Protein AF-A0A1V6S8B0-F1 (afdb_monomer_lite)

Sequence (266 aa):
MIEKPSSMVVDAALGNRYSGYEILQMLENYFGQFDLCEANVTTAAESGSQSILTLVLDRCSITEATPSVLLAAAAKGSLDVMKHLLKLKNAVVTEEILIAASGNLGCSIDMLKLLWNFAPHIKVCPGIFLNAADPVLWRSAHVEYLFSRVKDSKTCQDLLEAVMTAKDSQSDWISGIVLECILESEFDIEVTDELVIDVLKAGRGRLLKIFFDHGIDIELSQDMVSIAVQIEDYWALLVLVEHGNSDVLNLQEARVIIDNIRLKEE

Structure (mmCIF, N/CA/C/O backbone):
data_AF-A0A1V6S8B0-F1
#
_entry.id   AF-A0A1V6S8B0-F1
#
loop_
_atom_site.group_PDB
_atom_site.id
_atom_site.type_symbol
_atom_site.label_atom_id
_atom_site.label_alt_id
_atom_site.label_comp_id
_atom_site.label_asym_id
_atom_site.label_entity_id
_atom_site.label_seq_id
_atom_site.pdbx_PDB_ins_code
_atom_site.Cartn_x
_atom_site.Cartn_y
_atom_site.Cartn_z
_atom_site.occupancy
_atom_site.B_iso_or_equiv
_atom_site.auth_seq_id
_atom_site.auth_comp_id
_atom_site.auth_asym_id
_atom_site.auth_atom_id
_atom_site.pdbx_PDB_model_num
ATOM 1 N N . MET A 1 1 ? 1.254 5.613 50.031 1.00 68.69 1 MET A N 1
ATOM 2 C CA . MET A 1 1 ? 0.063 5.780 49.177 1.00 68.69 1 MET A CA 1
ATOM 3 C C . MET A 1 1 ? 0.539 5.524 47.761 1.00 68.69 1 MET A C 1
ATOM 5 O O . MET A 1 1 ? 1.507 6.162 47.372 1.00 68.69 1 MET A O 1
ATOM 9 N N . ILE A 1 2 ? 0.005 4.512 47.078 1.00 79.25 2 ILE A N 1
ATOM 10 C CA . ILE A 1 2 ? 0.427 4.205 45.704 1.00 79.25 2 ILE A CA 1
ATOM 11 C C . ILE A 1 2 ? -0.269 5.215 44.789 1.00 79.25 2 ILE A C 1
ATOM 13 O O . ILE A 1 2 ? -1.468 5.446 44.940 1.00 79.25 2 ILE A O 1
ATOM 17 N N . GLU A 1 3 ? 0.493 5.862 43.914 1.00 88.75 3 GLU A N 1
ATOM 18 C CA . GLU A 1 3 ? -0.018 6.859 42.973 1.00 88.75 3 GLU A CA 1
ATOM 19 C C . GLU A 1 3 ? -0.892 6.194 41.898 1.00 88.75 3 GLU A C 1
ATOM 21 O O . GLU A 1 3 ? -0.593 5.082 41.456 1.00 88.75 3 GLU A O 1
ATOM 26 N N . LYS A 1 4 ? -1.984 6.860 41.493 1.00 92.81 4 LYS A N 1
ATOM 27 C CA . LYS A 1 4 ? -2.848 6.376 40.407 1.00 92.81 4 LYS A CA 1
ATOM 28 C C . LYS A 1 4 ? -2.039 6.346 39.097 1.00 92.81 4 LYS A C 1
ATOM 30 O O . LYS A 1 4 ? -1.288 7.288 38.850 1.00 92.81 4 LYS A O 1
ATOM 35 N N . PRO A 1 5 ? -2.196 5.316 38.244 1.00 93.44 5 PRO A N 1
ATOM 36 C CA . PRO A 1 5 ? -1.527 5.264 36.951 1.00 93.44 5 PRO A CA 1
ATOM 37 C C . PRO A 1 5 ? -1.797 6.514 36.111 1.00 93.44 5 PRO A C 1
ATOM 39 O O . PRO A 1 5 ? -2.918 7.028 36.092 1.00 93.44 5 PRO A O 1
ATOM 42 N N . SER A 1 6 ? -0.770 6.982 35.401 1.00 94.00 6 SER A N 1
ATOM 43 C CA . SER A 1 6 ? -0.907 8.078 34.443 1.00 94.00 6 SER A CA 1
ATOM 44 C C . SER A 1 6 ? -1.713 7.641 33.215 1.00 94.00 6 SER A C 1
ATOM 46 O O . SER A 1 6 ? -1.853 6.445 32.943 1.00 94.00 6 SER A O 1
ATOM 48 N N . SER A 1 7 ? -2.190 8.608 32.424 1.00 92.19 7 SER A N 1
ATOM 49 C CA . SER A 1 7 ? -2.855 8.325 31.144 1.00 92.19 7 SER A CA 1
ATOM 50 C C . SER A 1 7 ? -1.981 7.479 30.216 1.00 92.19 7 SER A C 1
ATOM 52 O O . SER A 1 7 ? -2.484 6.552 29.601 1.00 92.19 7 SER A O 1
ATOM 54 N N . MET A 1 8 ? -0.662 7.700 30.212 1.00 94.00 8 MET A N 1
ATOM 55 C CA . MET A 1 8 ? 0.281 6.903 29.419 1.00 94.00 8 MET A CA 1
ATOM 56 C C . MET A 1 8 ? 0.270 5.416 29.792 1.00 94.00 8 MET A C 1
ATOM 58 O O . MET A 1 8 ? 0.422 4.567 28.919 1.00 94.00 8 MET A O 1
ATOM 62 N N . VAL A 1 9 ? 0.103 5.082 31.076 1.00 94.94 9 VAL A N 1
ATOM 63 C CA . VAL A 1 9 ? 0.019 3.681 31.519 1.00 94.94 9 VAL A CA 1
ATOM 64 C C . VAL A 1 9 ? -1.305 3.061 31.078 1.00 94.94 9 VAL A C 1
ATOM 66 O O . VAL A 1 9 ? -1.323 1.912 30.640 1.00 94.94 9 VAL A O 1
ATOM 69 N N . VAL A 1 10 ? -2.400 3.824 31.154 1.00 96.12 10 VAL A N 1
ATOM 70 C CA . VAL A 1 10 ? -3.714 3.387 30.662 1.00 96.12 10 VAL A CA 1
ATOM 71 C C . VAL A 1 10 ? -3.666 3.167 29.148 1.00 96.12 10 VAL A C 1
ATOM 73 O O . VAL A 1 10 ? -4.058 2.102 28.684 1.00 96.12 10 VAL A O 1
ATOM 76 N N . ASP A 1 11 ? -3.100 4.101 28.385 1.00 96.19 11 ASP A N 1
ATOM 77 C CA . ASP A 1 11 ? -2.941 3.981 26.933 1.00 96.19 11 ASP A CA 1
ATOM 78 C C . ASP A 1 11 ? -2.046 2.798 26.550 1.00 96.19 11 ASP A C 1
ATOM 80 O O . ASP A 1 11 ? -2.366 2.059 25.622 1.00 96.19 11 ASP A O 1
ATOM 84 N N . ALA A 1 12 ? -0.966 2.551 27.295 1.00 96.19 12 ALA A N 1
ATOM 85 C CA . ALA A 1 12 ? -0.116 1.382 27.078 1.00 96.19 12 ALA A CA 1
ATOM 86 C C . ALA A 1 12 ? -0.863 0.062 27.332 1.00 96.19 12 ALA A C 1
ATOM 88 O O . ALA A 1 12 ? -0.653 -0.909 26.604 1.00 96.19 12 ALA A O 1
ATOM 89 N N . ALA A 1 13 ? -1.745 0.017 28.337 1.00 96.81 13 ALA A N 1
ATOM 90 C CA . ALA A 1 13 ? -2.605 -1.138 28.570 1.00 96.81 13 ALA A CA 1
ATOM 91 C C . ALA A 1 13 ? -3.605 -1.313 27.419 1.00 96.81 13 ALA A C 1
ATOM 93 O O . ALA A 1 13 ? -3.708 -2.401 26.861 1.00 96.81 13 ALA A O 1
ATOM 94 N N . LEU A 1 14 ? -4.283 -0.243 27.000 1.00 97.25 14 LEU A N 1
ATOM 95 C CA . LEU A 1 14 ? -5.236 -0.283 25.888 1.00 97.25 14 LEU A CA 1
ATOM 96 C C . LEU A 1 14 ? -4.580 -0.672 24.556 1.00 97.25 14 LEU A C 1
ATOM 98 O O . LEU A 1 14 ? -5.173 -1.398 23.768 1.00 97.25 14 LEU A O 1
ATOM 102 N N . GLY A 1 15 ? -3.347 -0.232 24.314 1.00 95.56 15 GLY A N 1
ATOM 103 C CA . GLY A 1 15 ? -2.581 -0.560 23.112 1.00 95.56 15 GLY A CA 1
ATOM 104 C C . GLY A 1 15 ? -2.003 -1.979 23.109 1.00 95.56 15 GLY A C 1
ATOM 105 O O . GLY A 1 15 ? -1.439 -2.412 22.105 1.00 95.56 15 GLY A O 1
ATOM 106 N N . ASN A 1 16 ? -2.117 -2.728 24.210 1.00 94.62 16 ASN A N 1
ATOM 107 C CA . ASN A 1 16 ? -1.526 -4.055 24.320 1.00 94.62 16 ASN A CA 1
ATOM 108 C C . ASN A 1 16 ? -2.466 -5.146 23.780 1.00 94.62 16 ASN A C 1
ATOM 110 O O . ASN A 1 16 ? -3.469 -5.502 24.401 1.00 94.62 16 ASN A O 1
ATOM 114 N N . ARG A 1 17 ? -2.074 -5.744 22.649 1.00 91.75 17 ARG A N 1
ATOM 115 C CA . ARG A 1 17 ? -2.828 -6.803 21.961 1.00 91.75 17 ARG A CA 1
ATOM 116 C C . ARG A 1 17 ? -3.134 -8.033 22.818 1.00 91.75 17 ARG A C 1
ATOM 118 O O . ARG A 1 17 ? -4.192 -8.633 22.654 1.00 91.75 17 ARG A O 1
ATOM 125 N N . TYR A 1 18 ? -2.188 -8.453 23.656 1.00 92.00 18 TYR A N 1
ATOM 126 C CA . TYR A 1 18 ? -2.181 -9.797 24.247 1.00 92.00 18 TYR A CA 1
ATOM 127 C C . TYR A 1 18 ? -2.645 -9.833 25.698 1.00 92.00 18 TYR A C 1
ATOM 129 O O . TYR A 1 18 ? -3.168 -10.849 26.140 1.00 92.00 18 TYR A O 1
ATOM 137 N N . SER A 1 19 ? -2.403 -8.762 26.448 1.00 95.06 19 SER A N 1
ATOM 138 C CA . SER A 1 19 ? -2.672 -8.708 27.888 1.00 95.06 19 SER A CA 1
ATOM 139 C C . SER A 1 19 ? -3.251 -7.368 28.328 1.00 95.06 19 SER A C 1
ATOM 141 O O . SER A 1 19 ? -3.346 -7.094 29.521 1.00 95.06 19 SER A O 1
ATOM 143 N N . GLY A 1 20 ? -3.617 -6.500 27.381 1.00 95.38 20 GLY A N 1
ATOM 144 C CA . GLY A 1 20 ? -4.145 -5.175 27.684 1.00 95.38 20 GLY A CA 1
ATOM 145 C C . GLY A 1 20 ? -5.401 -5.207 28.540 1.00 95.38 20 GLY A C 1
ATOM 146 O O . GLY A 1 20 ? -5.543 -4.404 29.461 1.00 95.38 20 GLY A O 1
ATOM 147 N N . TYR A 1 21 ? -6.288 -6.165 28.272 1.00 95.38 21 TYR A N 1
ATOM 148 C CA . TYR A 1 21 ? -7.550 -6.306 28.991 1.00 95.38 21 TYR A CA 1
ATOM 149 C C . TYR A 1 21 ? -7.317 -6.699 30.452 1.00 95.38 21 TYR A C 1
ATOM 151 O O . TYR A 1 21 ? -7.832 -6.050 31.360 1.00 95.38 21 TYR A O 1
ATOM 159 N N . GLU A 1 22 ? -6.474 -7.700 30.686 1.00 96.50 22 GLU A N 1
ATOM 160 C CA . GLU A 1 22 ? -6.108 -8.189 32.012 1.00 96.50 22 GLU A CA 1
ATOM 161 C C . GLU A 1 22 ? -5.329 -7.132 32.800 1.00 96.50 22 GLU A C 1
ATOM 163 O O . GLU A 1 22 ? -5.582 -6.935 33.990 1.00 96.50 22 GLU A O 1
ATOM 168 N N . IL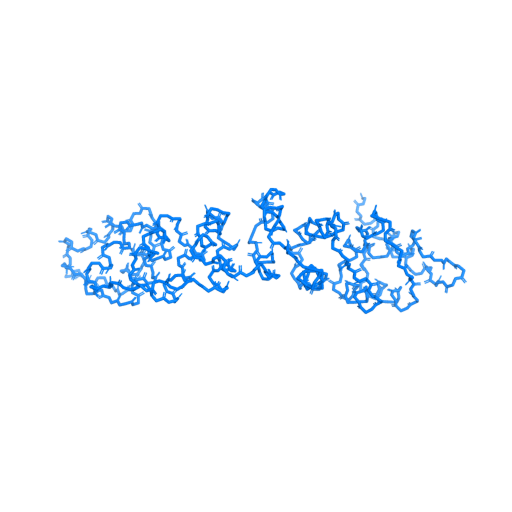E A 1 23 ? -4.414 -6.411 32.139 1.00 96.94 23 ILE A N 1
ATOM 169 C CA . ILE A 1 23 ? -3.679 -5.297 32.747 1.00 96.94 23 ILE A CA 1
ATOM 170 C C . ILE A 1 23 ? -4.657 -4.199 33.168 1.00 96.94 23 ILE A C 1
ATOM 172 O O . ILE A 1 23 ? -4.594 -3.751 34.311 1.00 96.94 23 ILE A O 1
ATOM 176 N N . LEU A 1 24 ? -5.584 -3.789 32.295 1.00 96.94 24 LEU A N 1
ATOM 177 C CA . LEU A 1 24 ? -6.565 -2.755 32.622 1.00 96.94 24 LEU A CA 1
ATOM 178 C C . LEU A 1 24 ? -7.448 -3.183 33.801 1.00 96.94 24 LEU A C 1
ATOM 180 O O . LEU A 1 24 ? -7.581 -2.426 34.758 1.00 96.94 24 LEU A O 1
ATOM 184 N N . GLN A 1 25 ? -7.974 -4.412 33.789 1.00 96.25 25 GLN A N 1
ATOM 185 C CA . GLN A 1 25 ? -8.766 -4.948 34.901 1.00 96.25 25 GLN A CA 1
ATOM 186 C C . GLN A 1 25 ? -7.984 -4.972 36.216 1.00 96.25 25 GLN A C 1
ATOM 188 O O . GLN A 1 25 ? -8.511 -4.595 37.262 1.00 96.25 25 GLN A O 1
ATOM 193 N N . MET A 1 26 ? -6.719 -5.396 36.176 1.00 96.31 26 MET A N 1
ATOM 194 C CA . MET A 1 26 ? -5.856 -5.386 37.351 1.00 96.31 26 MET A CA 1
ATOM 195 C C . MET A 1 26 ? -5.692 -3.962 37.888 1.00 96.31 26 MET A C 1
ATOM 197 O O . MET A 1 26 ? -5.893 -3.744 39.079 1.00 96.31 26 MET A O 1
ATOM 201 N N . LEU A 1 27 ? -5.376 -2.987 37.032 1.00 95.88 27 LEU A N 1
ATOM 202 C CA . LEU A 1 27 ? -5.233 -1.591 37.447 1.00 95.88 27 LEU A CA 1
ATOM 203 C C . LEU A 1 27 ? -6.539 -1.048 38.052 1.00 95.88 27 LEU A C 1
ATOM 205 O O . LEU A 1 27 ? -6.507 -0.401 39.096 1.00 95.88 27 LEU A O 1
ATOM 209 N N . GLU A 1 28 ? -7.691 -1.360 37.463 1.00 96.44 28 GLU A N 1
ATOM 210 C CA . GLU A 1 28 ? -8.990 -0.894 37.962 1.00 96.44 28 GLU A CA 1
ATOM 211 C C . GLU A 1 28 ? -9.396 -1.524 39.295 1.00 96.44 28 GLU A C 1
ATOM 213 O O . GLU A 1 28 ? -9.996 -0.851 40.132 1.00 96.44 28 GLU A O 1
ATOM 218 N N . ASN A 1 29 ? -9.004 -2.775 39.548 1.00 96.50 29 ASN A N 1
ATOM 219 C CA . ASN A 1 29 ? -9.218 -3.418 40.845 1.00 96.50 29 ASN A CA 1
ATOM 220 C C . ASN A 1 29 ? -8.463 -2.712 41.985 1.00 96.50 29 ASN A C 1
ATOM 222 O O . ASN A 1 29 ? -8.924 -2.737 43.126 1.00 96.50 29 ASN A O 1
ATOM 226 N N . TYR A 1 30 ? -7.320 -2.080 41.695 1.00 95.44 30 TYR A N 1
ATOM 227 C CA . TYR A 1 30 ? -6.520 -1.361 42.693 1.00 95.44 30 TYR A CA 1
ATOM 228 C C . TYR A 1 30 ? -6.841 0.136 42.781 1.00 95.44 30 TYR A C 1
ATOM 230 O O . TYR A 1 30 ? -6.806 0.698 43.875 1.00 95.44 30 TYR A O 1
ATOM 238 N N . PHE A 1 31 ? -7.132 0.790 41.655 1.00 96.00 31 PHE A N 1
ATOM 239 C CA . PHE A 1 31 ? -7.247 2.252 41.569 1.00 96.00 31 PHE A CA 1
ATOM 240 C C . PHE A 1 31 ? -8.662 2.759 41.260 1.00 96.00 31 PHE A C 1
ATOM 242 O O . PHE A 1 31 ? -8.874 3.974 41.195 1.00 96.00 31 PHE A O 1
ATOM 249 N N . GLY A 1 32 ? -9.623 1.850 41.088 1.00 94.56 32 GLY A N 1
ATOM 250 C CA . GLY A 1 32 ? -10.953 2.156 40.576 1.00 94.56 32 GLY A CA 1
ATOM 251 C C . GLY A 1 32 ? -10.975 2.301 39.054 1.00 94.56 32 GLY A C 1
ATOM 252 O O . GLY A 1 32 ? -9.936 2.345 38.396 1.00 94.56 32 GLY A O 1
ATOM 253 N N . GLN A 1 33 ? -12.184 2.377 38.499 1.00 94.25 33 GLN A N 1
ATOM 254 C CA . GLN A 1 33 ? -12.408 2.483 37.058 1.00 94.25 33 GLN A CA 1
ATOM 255 C C . GLN A 1 33 ? -11.751 3.746 36.473 1.00 94.25 33 GLN A C 1
ATOM 257 O O . GLN A 1 33 ? -11.760 4.812 37.100 1.00 94.25 33 GLN A O 1
ATOM 262 N N . PHE A 1 34 ? -11.168 3.629 35.279 1.00 93.94 34 PHE A N 1
ATOM 263 C CA . PHE A 1 34 ? -10.621 4.778 34.556 1.00 93.94 34 PHE A CA 1
ATOM 264 C C . PHE A 1 34 ? -11.681 5.437 33.675 1.00 93.94 34 PHE A C 1
ATOM 266 O O . PHE A 1 34 ? -12.469 4.755 33.016 1.00 93.94 34 PHE A O 1
ATOM 273 N N . ASP A 1 35 ? -11.655 6.769 33.640 1.00 92.44 35 ASP A N 1
ATOM 274 C CA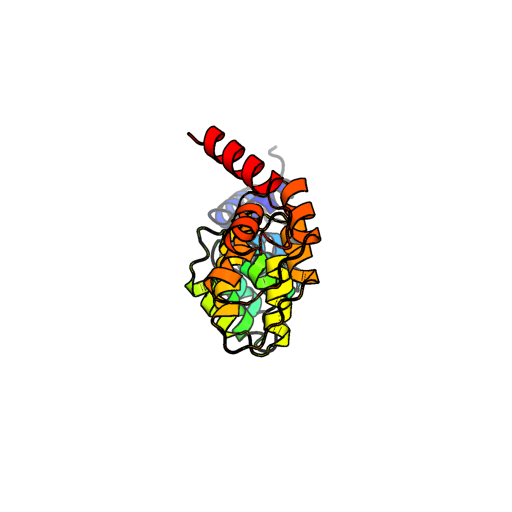 . ASP A 1 35 ? -12.459 7.561 32.716 1.00 92.44 35 ASP A CA 1
ATOM 275 C C . ASP A 1 35 ? -11.837 7.461 31.323 1.00 92.44 35 ASP A C 1
ATOM 277 O O . ASP A 1 35 ? -10.737 7.963 31.082 1.00 92.44 35 ASP A O 1
ATOM 281 N N . LEU A 1 36 ? -12.531 6.768 30.424 1.00 94.94 36 LEU A N 1
ATOM 282 C CA . LEU A 1 36 ? -12.108 6.598 29.040 1.00 94.94 36 LEU A CA 1
ATOM 283 C C . LEU A 1 36 ? -12.801 7.628 28.150 1.00 94.94 36 LEU A C 1
ATOM 285 O O . LEU A 1 36 ? -13.948 8.011 28.389 1.00 94.94 36 LEU A O 1
ATOM 289 N N . CYS A 1 37 ? -12.116 8.051 27.097 1.00 91.50 37 CYS A N 1
ATOM 290 C CA . CYS A 1 37 ? -12.611 9.015 26.126 1.00 91.50 37 CYS A CA 1
ATOM 291 C C . CYS A 1 37 ? -12.447 8.509 24.689 1.00 91.50 37 CYS A C 1
ATOM 293 O O . CYS A 1 37 ? -11.879 7.450 24.430 1.00 91.50 37 CYS A O 1
ATOM 295 N N . GLU A 1 38 ? -12.923 9.298 23.729 1.00 87.44 38 GLU A N 1
ATOM 296 C CA . GLU A 1 38 ? -12.856 8.964 22.304 1.00 87.44 38 GLU A CA 1
ATOM 297 C C . GLU A 1 38 ? -11.422 8.695 21.813 1.00 87.44 38 GLU A C 1
ATOM 299 O O . GLU A 1 38 ? -11.205 7.789 21.014 1.00 87.44 38 GLU A O 1
ATOM 304 N N . ALA A 1 39 ? -10.414 9.393 22.353 1.00 90.31 39 ALA A N 1
ATOM 305 C CA . ALA A 1 39 ? -9.014 9.151 21.995 1.00 90.31 39 ALA A CA 1
ATOM 306 C C . ALA A 1 39 ? -8.552 7.722 22.342 1.00 90.31 39 ALA A C 1
ATOM 308 O O . ALA A 1 39 ? -7.742 7.139 21.621 1.00 90.31 39 ALA A O 1
ATOM 309 N N . ASN A 1 40 ? -9.112 7.122 23.398 1.00 95.81 40 ASN A N 1
ATOM 310 C CA . ASN A 1 40 ? -8.810 5.746 23.781 1.00 95.81 40 ASN A CA 1
ATOM 311 C C . ASN A 1 40 ? -9.374 4.722 22.781 1.00 95.81 40 ASN A C 1
ATOM 313 O O . ASN A 1 40 ? -8.847 3.612 22.698 1.00 95.81 40 ASN A O 1
ATOM 317 N N . VAL A 1 41 ? -10.409 5.075 22.004 1.00 96.38 41 VAL A N 1
ATOM 318 C CA . VAL A 1 41 ? -10.991 4.202 20.966 1.00 96.38 41 VAL A CA 1
ATOM 319 C C . VAL A 1 41 ? -9.974 3.951 19.859 1.00 96.38 41 VAL A C 1
ATOM 321 O O . VAL A 1 41 ? -9.821 2.815 19.416 1.00 96.38 41 VAL A O 1
ATOM 324 N N . THR A 1 42 ? -9.234 4.985 19.451 1.00 96.62 42 THR A N 1
ATOM 325 C CA . THR A 1 42 ? -8.162 4.861 18.457 1.00 96.62 42 THR A CA 1
ATOM 326 C C . THR A 1 42 ? -7.070 3.918 18.957 1.00 96.62 42 THR A C 1
ATOM 328 O O . THR A 1 42 ? -6.743 2.953 18.273 1.00 96.62 42 THR A O 1
ATOM 331 N N . THR A 1 43 ? -6.574 4.113 20.183 1.00 96.88 43 THR A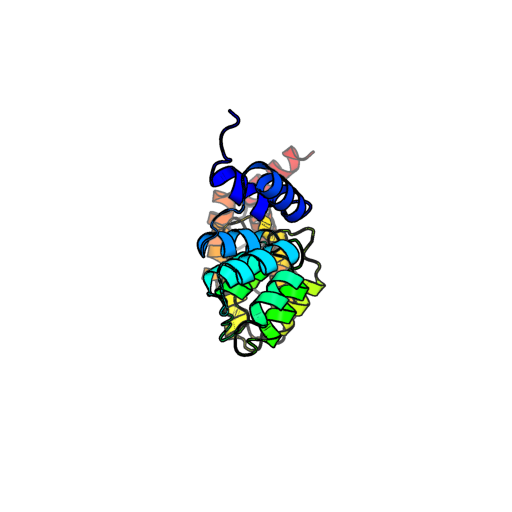 N 1
ATOM 332 C CA . THR A 1 43 ? -5.569 3.224 20.798 1.00 96.88 43 THR A CA 1
ATOM 333 C C . THR A 1 43 ? -6.055 1.773 20.867 1.00 96.88 43 THR A C 1
ATOM 335 O O . THR A 1 43 ? -5.325 0.838 20.534 1.00 96.88 43 THR A O 1
ATOM 338 N N . ALA A 1 44 ? -7.317 1.574 21.247 1.00 97.19 44 ALA A N 1
ATOM 339 C CA . ALA A 1 44 ? -7.941 0.260 21.300 1.00 97.19 44 ALA A CA 1
ATOM 340 C C . ALA A 1 44 ? -8.073 -0.391 19.915 1.00 97.19 44 ALA A C 1
ATOM 342 O O . ALA A 1 44 ? -7.831 -1.592 19.775 1.00 97.19 44 ALA A O 1
ATOM 343 N N . ALA A 1 45 ? -8.412 0.389 18.890 1.00 97.50 45 ALA A N 1
ATOM 344 C CA . ALA A 1 45 ? -8.478 -0.063 17.507 1.00 97.50 45 ALA A CA 1
ATOM 345 C C . ALA A 1 45 ? -7.094 -0.476 16.970 1.00 97.50 45 ALA A C 1
ATOM 347 O O . ALA A 1 45 ? -6.970 -1.524 16.336 1.00 97.50 45 ALA A O 1
ATOM 348 N N . GLU A 1 46 ? -6.038 0.279 17.287 1.00 96.06 46 GLU A N 1
ATOM 349 C CA . GLU A 1 46 ? -4.660 -0.076 16.912 1.00 96.06 46 GLU A CA 1
ATOM 350 C C . GLU A 1 46 ? -4.163 -1.349 17.601 1.00 96.06 46 GLU A C 1
ATOM 352 O O . GLU A 1 46 ? -3.372 -2.088 17.020 1.00 96.06 46 GLU A O 1
ATOM 357 N N . SER A 1 47 ? -4.631 -1.634 18.821 1.00 95.06 47 SER A N 1
ATOM 358 C CA . SER A 1 47 ? -4.158 -2.781 19.611 1.00 95.06 47 SER A CA 1
ATOM 359 C C . SER A 1 47 ? -4.401 -4.134 18.935 1.00 95.06 47 SER A C 1
ATOM 361 O O . SER A 1 47 ? -3.741 -5.125 19.247 1.00 95.06 47 SER A O 1
ATOM 363 N N . GLY A 1 48 ? -5.402 -4.219 18.054 1.00 93.06 48 GLY A N 1
ATOM 364 C CA . GLY A 1 48 ? -5.871 -5.480 17.487 1.00 93.06 48 GLY A CA 1
ATOM 365 C C . GLY A 1 48 ? -6.605 -6.397 18.477 1.00 93.06 48 GLY A C 1
ATOM 366 O O . GLY A 1 48 ? -6.976 -7.509 18.092 1.00 93.06 48 GLY A O 1
ATOM 367 N N . SER A 1 49 ? -6.850 -5.957 19.717 1.00 96.12 49 SER A N 1
ATOM 368 C CA . SER A 1 49 ? -7.624 -6.689 20.723 1.00 96.12 49 SER A CA 1
ATOM 369 C C . SER A 1 49 ? -9.106 -6.321 20.657 1.00 96.12 49 SER A C 1
ATOM 371 O O . SER A 1 49 ? -9.520 -5.224 21.037 1.00 96.12 49 SER A O 1
ATOM 373 N N . GLN A 1 50 ? -9.938 -7.268 20.215 1.00 95.44 50 GLN A N 1
ATOM 374 C CA . GLN A 1 50 ? -11.391 -7.079 20.162 1.00 95.44 50 GLN A CA 1
ATOM 375 C C . GLN A 1 50 ? -11.994 -6.837 21.557 1.00 95.44 50 GLN A C 1
ATOM 377 O O . GLN A 1 50 ? -12.939 -6.057 21.684 1.00 95.44 50 GLN A O 1
ATOM 382 N N . SER A 1 51 ? -11.454 -7.476 22.601 1.00 95.94 51 SER A N 1
ATOM 383 C CA . SER A 1 51 ? -11.933 -7.325 23.982 1.0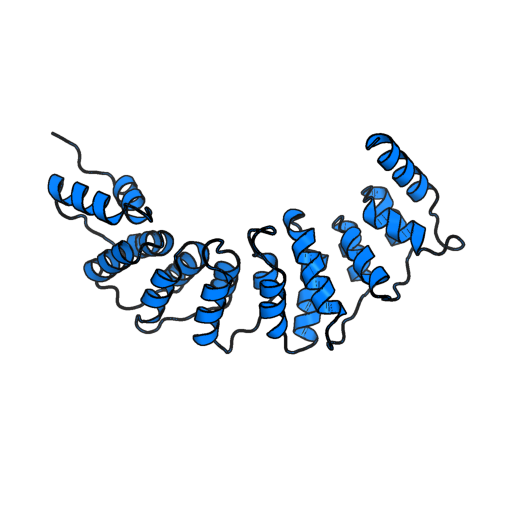0 95.94 51 SER A CA 1
ATOM 384 C C . SER A 1 51 ? -11.701 -5.913 24.513 1.00 95.94 51 SER A C 1
ATOM 386 O O . SER A 1 51 ? -12.602 -5.330 25.114 1.00 95.94 51 SER A O 1
ATOM 388 N N . ILE A 1 52 ? -10.519 -5.344 24.247 1.00 97.06 52 ILE A N 1
ATOM 389 C CA . ILE A 1 52 ? -10.223 -3.952 24.592 1.00 97.06 52 ILE A CA 1
ATOM 390 C C . ILE A 1 52 ? -11.116 -3.004 23.798 1.00 97.06 52 ILE A C 1
ATOM 392 O O . ILE A 1 52 ? -11.761 -2.155 24.407 1.00 97.06 52 ILE A O 1
ATOM 396 N N . LEU A 1 53 ? -11.225 -3.179 22.476 1.00 97.81 53 LEU A N 1
ATOM 397 C CA . LEU A 1 53 ? -12.091 -2.326 21.662 1.00 97.81 53 LEU A CA 1
ATOM 398 C C . LEU A 1 53 ? -13.532 -2.320 22.184 1.00 97.81 53 LEU A C 1
ATOM 400 O O . LEU A 1 53 ? -14.099 -1.252 22.386 1.00 97.81 53 LEU A O 1
ATOM 404 N N . THR A 1 54 ? -14.103 -3.497 22.446 1.00 96.88 54 THR A N 1
ATOM 405 C CA . THR A 1 54 ? -15.489 -3.621 22.929 1.00 96.88 54 THR A CA 1
ATOM 406 C C . THR A 1 54 ? -15.676 -2.885 24.257 1.00 96.88 54 THR A C 1
ATOM 408 O O . THR A 1 54 ? -16.593 -2.081 24.390 1.00 96.88 54 THR A O 1
ATOM 411 N N . LEU A 1 55 ? -14.758 -3.081 25.211 1.00 96.38 55 LEU A N 1
ATOM 412 C CA . LEU A 1 55 ? -14.804 -2.404 26.508 1.00 96.38 55 LEU A CA 1
ATOM 413 C C . LEU A 1 55 ? -14.770 -0.877 26.367 1.00 96.38 55 LEU A C 1
ATOM 415 O O . LEU A 1 55 ? -15.505 -0.181 27.068 1.00 96.38 55 LEU A O 1
ATOM 419 N N . VAL A 1 56 ? -13.911 -0.353 25.490 1.00 97.12 56 VAL A N 1
ATOM 420 C CA . VAL A 1 56 ? -13.771 1.095 25.293 1.00 97.12 56 VAL A CA 1
ATOM 421 C C . VAL A 1 56 ? -15.006 1.670 24.599 1.00 97.12 56 VAL A C 1
ATOM 423 O O . VAL A 1 56 ? -15.529 2.685 25.054 1.00 97.12 56 VAL A O 1
ATOM 426 N N . LEU A 1 57 ? -15.520 1.007 23.557 1.00 97.12 57 LEU A N 1
ATOM 427 C CA . LEU A 1 57 ? -16.741 1.428 22.862 1.00 97.12 57 LEU A CA 1
ATOM 428 C C . LEU A 1 57 ? -17.937 1.503 23.819 1.00 97.12 57 LEU A C 1
ATOM 430 O O . LEU A 1 57 ? -18.628 2.523 23.847 1.00 97.12 57 LEU A O 1
ATOM 434 N N . ASP A 1 58 ? -18.135 0.470 24.645 1.00 95.88 58 ASP A N 1
ATOM 435 C CA . ASP A 1 58 ? -19.238 0.404 25.607 1.00 95.88 58 ASP A CA 1
ATOM 436 C C . ASP A 1 58 ? -19.149 1.529 26.647 1.00 95.88 58 ASP A C 1
ATOM 438 O O . ASP A 1 58 ? -20.130 2.224 26.919 1.00 95.88 58 ASP A O 1
ATOM 442 N N . ARG A 1 59 ? -17.957 1.756 27.211 1.00 95.38 59 ARG A N 1
ATOM 443 C CA . ARG A 1 59 ? -17.747 2.775 28.253 1.00 95.38 59 ARG A CA 1
ATOM 444 C C . ARG A 1 59 ? -17.845 4.199 27.726 1.00 95.38 59 ARG A C 1
ATOM 446 O O . ARG A 1 59 ? -18.336 5.071 28.435 1.00 95.38 59 ARG A O 1
ATOM 453 N N . CYS A 1 60 ? -17.413 4.429 26.492 1.00 95.19 60 CYS A N 1
ATOM 454 C CA . CYS A 1 60 ? -17.519 5.730 25.840 1.00 95.19 60 CYS A CA 1
ATOM 455 C C . CYS A 1 60 ? -18.864 5.924 25.118 1.00 95.19 60 CYS A C 1
ATOM 457 O O . CYS A 1 60 ? -19.090 6.986 24.543 1.00 95.19 60 CYS A O 1
ATOM 459 N N . SER A 1 61 ? -19.764 4.929 25.149 1.00 95.06 61 SER A N 1
ATOM 460 C CA . SER A 1 61 ? -21.056 4.949 24.443 1.00 95.06 61 SER A CA 1
ATOM 461 C C . SER A 1 61 ? -20.924 5.252 22.940 1.00 95.06 61 SER A C 1
ATOM 463 O O . SER A 1 61 ? -21.775 5.915 22.343 1.00 95.06 61 SER A O 1
ATOM 465 N N . ILE A 1 62 ? -19.844 4.771 22.318 1.00 95.12 62 ILE A N 1
ATOM 466 C CA . ILE A 1 62 ? -19.538 5.010 20.905 1.00 95.12 62 ILE A CA 1
ATOM 467 C C . ILE A 1 62 ? -20.317 4.012 20.055 1.00 95.12 62 ILE A C 1
ATOM 469 O O . ILE A 1 62 ? -20.173 2.801 20.196 1.00 95.12 62 ILE A O 1
ATOM 473 N N . THR A 1 63 ? -21.145 4.531 19.149 1.00 94.94 63 THR A N 1
ATOM 474 C CA . THR A 1 63 ? -21.994 3.708 18.267 1.00 94.94 63 THR A CA 1
ATOM 475 C C . THR A 1 63 ? -21.676 3.871 16.783 1.00 94.94 63 THR A C 1
ATOM 477 O O . THR A 1 63 ? -22.270 3.176 15.957 1.00 94.94 63 THR A O 1
ATOM 480 N N . GLU A 1 64 ? -20.728 4.750 16.454 1.00 95.75 64 GLU A N 1
ATOM 481 C CA . GLU A 1 64 ? -20.264 5.061 15.102 1.00 95.75 64 GLU A CA 1
ATOM 482 C C . GLU A 1 64 ? -18.737 5.014 15.078 1.00 95.75 64 GLU A C 1
ATOM 484 O O . GLU A 1 64 ? -18.082 5.530 15.984 1.00 95.75 64 GLU A O 1
ATOM 489 N N . ALA A 1 65 ? -18.166 4.382 14.053 1.00 94.25 65 ALA A N 1
ATOM 490 C CA . ALA A 1 65 ? -16.725 4.401 13.841 1.00 94.25 65 ALA A CA 1
ATOM 491 C C . ALA A 1 65 ? -16.358 5.643 13.025 1.00 94.25 65 ALA A C 1
ATOM 493 O O . ALA A 1 65 ? -16.799 5.789 11.884 1.00 94.25 65 ALA A O 1
ATOM 494 N N . THR A 1 66 ? -15.532 6.524 13.586 1.00 94.81 66 THR A N 1
ATOM 495 C CA . THR A 1 66 ? -14.995 7.659 12.830 1.00 94.81 66 THR A CA 1
ATOM 496 C C . THR A 1 66 ? -13.985 7.176 11.779 1.00 94.81 66 THR A C 1
ATOM 498 O O . THR A 1 66 ? -13.364 6.118 11.953 1.00 94.81 66 THR A O 1
ATOM 501 N N . PRO A 1 67 ? -13.750 7.951 10.703 1.00 94.75 67 PRO A N 1
ATOM 502 C CA . PRO A 1 67 ? -12.725 7.614 9.716 1.00 94.75 67 PRO A CA 1
ATOM 503 C C . PRO A 1 67 ? -11.333 7.410 10.329 1.00 94.75 67 PRO A C 1
ATOM 505 O O . PRO A 1 67 ? -10.604 6.524 9.896 1.00 94.75 67 PRO A O 1
ATOM 508 N N . SER A 1 68 ? -10.974 8.165 11.374 1.00 95.31 68 SER A N 1
ATOM 509 C CA . SER A 1 68 ? -9.685 8.017 12.063 1.00 95.31 68 SER A CA 1
ATOM 510 C C . SER A 1 68 ? -9.566 6.695 12.824 1.00 95.31 68 SER A C 1
ATOM 512 O O . SER A 1 68 ? -8.509 6.070 12.787 1.00 95.31 68 SER A O 1
ATOM 514 N N . VAL A 1 69 ? -10.643 6.227 13.461 1.00 96.88 69 VAL A N 1
ATOM 515 C CA . VAL A 1 69 ? -10.672 4.925 14.146 1.00 96.88 69 VAL A CA 1
ATOM 516 C C . VAL A 1 69 ? -10.573 3.775 13.140 1.00 96.88 69 VAL A C 1
ATOM 518 O O . VAL A 1 69 ? -9.820 2.827 13.364 1.00 96.88 69 VAL A O 1
ATOM 521 N N . LEU A 1 70 ? -11.282 3.864 12.009 1.00 97.94 70 LEU A N 1
ATOM 522 C CA . LEU A 1 70 ? -11.174 2.873 10.933 1.00 97.94 70 LEU A CA 1
ATOM 523 C C . LEU A 1 70 ? -9.776 2.867 10.304 1.00 97.94 70 LEU A C 1
ATOM 525 O O . LEU A 1 70 ? -9.221 1.795 10.080 1.00 97.94 70 LEU A O 1
ATOM 529 N N . LEU A 1 71 ? -9.180 4.039 10.072 1.00 97.81 71 LEU A N 1
ATOM 530 C CA . LEU A 1 71 ? -7.817 4.163 9.553 1.00 97.81 71 LEU A CA 1
ATOM 531 C C . LEU A 1 71 ? -6.793 3.520 10.499 1.00 97.81 71 LEU A C 1
ATOM 533 O O . LEU A 1 71 ? -5.940 2.750 10.060 1.00 97.81 71 LEU A O 1
ATOM 537 N N . ALA A 1 72 ? -6.913 3.775 11.802 1.00 96.69 72 ALA A N 1
ATOM 538 C CA . ALA A 1 72 ? -6.051 3.193 12.825 1.00 96.69 72 ALA A CA 1
ATOM 539 C C . ALA A 1 72 ? -6.179 1.657 12.892 1.00 96.69 72 ALA A C 1
ATOM 541 O O . ALA A 1 72 ? -5.176 0.935 12.905 1.00 96.69 72 ALA A O 1
ATOM 542 N N . ALA A 1 73 ? -7.415 1.145 12.846 1.00 97.38 73 ALA A N 1
ATOM 543 C CA . ALA A 1 73 ? -7.684 -0.289 12.765 1.00 97.38 73 ALA A CA 1
ATOM 544 C C . ALA A 1 73 ? -7.130 -0.920 11.481 1.00 97.38 73 ALA A C 1
ATOM 546 O O . ALA A 1 73 ? -6.582 -2.019 11.529 1.00 97.38 73 ALA A O 1
ATOM 547 N N . ALA A 1 74 ? -7.261 -0.241 10.340 1.00 96.88 74 ALA A N 1
ATOM 548 C CA . ALA A 1 74 ? -6.734 -0.716 9.069 1.00 96.88 74 ALA A CA 1
ATOM 549 C C . ALA A 1 74 ? -5.208 -0.811 9.106 1.00 96.88 74 ALA A C 1
ATOM 551 O O . ALA A 1 74 ? -4.671 -1.843 8.721 1.00 96.88 74 ALA A O 1
ATOM 552 N N . ALA A 1 75 ? -4.528 0.210 9.635 1.00 94.62 75 ALA A N 1
ATOM 553 C CA . ALA A 1 75 ? -3.070 0.280 9.667 1.00 94.62 75 ALA A CA 1
ATOM 554 C C . ALA A 1 75 ? -2.420 -0.751 10.607 1.00 94.62 75 ALA A C 1
ATOM 556 O O . ALA A 1 75 ? -1.402 -1.344 10.258 1.00 94.62 75 ALA A O 1
ATOM 557 N N . LYS A 1 76 ? -2.974 -0.948 11.812 1.00 94.31 76 LYS A N 1
ATOM 558 C CA . LYS A 1 76 ? -2.311 -1.732 12.879 1.00 94.31 76 LYS A CA 1
ATOM 559 C C . LYS A 1 76 ? -3.199 -2.756 13.575 1.00 94.31 76 LYS A C 1
ATOM 561 O O . LYS A 1 76 ? -2.694 -3.667 14.230 1.00 94.31 76 LYS A O 1
ATOM 566 N N . GLY A 1 77 ? -4.512 -2.598 13.453 1.00 95.56 77 GLY A N 1
ATOM 567 C CA . GLY A 1 77 ? -5.483 -3.459 14.106 1.00 95.56 77 GLY A CA 1
ATOM 568 C C . GLY A 1 77 ? -5.521 -4.871 13.524 1.00 95.56 77 GLY A C 1
ATOM 569 O O . GLY A 1 77 ? -4.812 -5.233 12.583 1.00 95.56 77 GLY A O 1
ATOM 570 N N . SER A 1 78 ? -6.392 -5.691 14.107 1.00 96.31 78 SER A N 1
ATOM 571 C CA . SER A 1 78 ? -6.677 -7.041 13.628 1.00 96.31 78 SER A CA 1
ATOM 572 C C . SER A 1 78 ? -7.919 -7.057 12.743 1.00 96.31 78 SER A C 1
ATOM 574 O O . SER A 1 78 ? -8.777 -6.172 12.809 1.00 96.31 78 SER A O 1
ATOM 576 N N . LEU A 1 79 ? -8.060 -8.121 11.953 1.00 96.56 79 LEU A N 1
ATOM 577 C CA . LEU A 1 79 ? -9.248 -8.336 11.134 1.00 96.56 79 LEU A CA 1
ATOM 578 C C . LEU A 1 79 ? -10.543 -8.349 11.970 1.00 96.56 79 LEU A C 1
ATOM 580 O O . LEU A 1 79 ? -11.570 -7.845 11.521 1.00 96.56 79 LEU A O 1
ATOM 584 N N . ASP A 1 80 ? -10.510 -8.895 13.188 1.00 96.56 80 ASP A N 1
ATOM 585 C CA . ASP A 1 80 ? -11.690 -8.962 14.060 1.00 96.56 80 ASP A CA 1
ATOM 586 C C . ASP A 1 80 ? -12.063 -7.598 14.647 1.00 96.56 80 ASP A C 1
ATOM 588 O O . ASP A 1 80 ? -13.250 -7.280 14.747 1.00 96.56 80 ASP A O 1
ATOM 592 N N . VAL A 1 81 ? -11.068 -6.758 14.947 1.00 97.56 81 VAL A N 1
ATOM 593 C CA . VAL A 1 81 ? -11.284 -5.347 15.294 1.00 97.56 81 VAL A CA 1
ATOM 594 C C . VAL A 1 81 ? -11.966 -4.612 14.141 1.00 97.56 81 VAL A C 1
ATOM 596 O O . VAL A 1 81 ? -13.004 -3.986 14.356 1.00 97.56 81 VAL A O 1
ATOM 599 N N . MET A 1 82 ? -11.464 -4.744 12.907 1.00 98.31 82 MET A N 1
ATOM 600 C CA . MET A 1 82 ? -12.095 -4.101 11.749 1.00 98.31 82 MET A CA 1
ATOM 601 C C . MET A 1 82 ? -13.529 -4.602 11.527 1.00 98.31 82 MET A C 1
ATOM 603 O O . MET A 1 82 ? -14.446 -3.802 11.360 1.00 98.31 82 MET A O 1
ATOM 607 N N . LYS A 1 83 ? -13.766 -5.921 11.589 1.00 97.75 83 LYS A N 1
ATOM 608 C CA . LYS A 1 83 ? -15.122 -6.493 11.484 1.00 97.75 83 LYS A CA 1
ATOM 609 C C . LYS A 1 83 ? -16.070 -5.949 12.550 1.00 97.75 83 LYS A C 1
ATOM 611 O O . LYS A 1 83 ? -17.263 -5.841 12.281 1.00 97.75 83 LYS A O 1
ATOM 616 N N . HIS A 1 84 ? -15.577 -5.679 13.759 1.00 97.69 84 HIS A N 1
ATOM 617 C CA . HIS A 1 84 ? -16.384 -5.074 14.813 1.00 97.69 84 HIS A CA 1
ATOM 618 C C . HIS A 1 84 ? -16.746 -3.634 14.438 1.00 97.69 84 HIS A C 1
ATOM 620 O O . HIS A 1 84 ? -17.925 -3.290 14.420 1.00 97.69 84 HIS A O 1
ATOM 626 N N . LEU A 1 85 ? -15.757 -2.820 14.069 1.00 97.81 85 LEU A N 1
ATOM 627 C CA . LEU A 1 85 ? -15.962 -1.412 13.722 1.00 97.81 85 LEU A CA 1
ATOM 628 C C . LEU A 1 85 ? -16.894 -1.224 12.518 1.00 97.81 85 LEU A C 1
ATOM 630 O O . LEU A 1 85 ? -17.756 -0.354 12.553 1.00 97.81 85 LEU A O 1
ATOM 634 N N . LEU A 1 86 ? -16.802 -2.078 11.495 1.00 97.69 86 LEU A N 1
ATOM 635 C CA . LEU A 1 86 ? -17.691 -2.029 10.324 1.00 97.69 86 LEU A CA 1
ATOM 636 C C . LEU A 1 86 ? -19.156 -2.393 10.634 1.00 97.69 86 LEU A C 1
ATOM 638 O O . LEU A 1 86 ? -20.029 -2.156 9.803 1.00 97.69 86 LEU A O 1
ATOM 642 N N . LYS A 1 87 ? -19.446 -2.975 11.807 1.00 96.69 87 LYS A N 1
ATOM 643 C CA . LYS A 1 87 ? -20.823 -3.217 12.281 1.00 96.69 87 LYS A CA 1
ATOM 644 C C . LYS A 1 87 ? -21.410 -2.024 13.034 1.00 96.69 87 LYS A C 1
ATOM 646 O O . LYS A 1 87 ? -22.611 -2.032 13.312 1.00 96.69 87 LYS A O 1
ATOM 651 N N . LEU A 1 88 ? -20.589 -1.036 13.393 1.00 96.12 88 LEU A N 1
ATOM 652 C CA . LEU A 1 88 ? -21.074 0.214 13.964 1.00 96.12 88 LEU A CA 1
ATOM 653 C C . LEU A 1 88 ? -21.845 1.007 12.904 1.00 96.12 88 LEU A C 1
ATOM 655 O O . LEU A 1 88 ? -21.719 0.780 11.698 1.00 96.12 88 LEU A O 1
ATOM 659 N N . LYS A 1 89 ? -22.697 1.925 13.358 1.00 93.12 89 LYS A N 1
ATOM 660 C CA . LYS A 1 89 ? -23.528 2.721 12.455 1.00 93.12 89 LYS A CA 1
ATOM 661 C C . LYS A 1 89 ? -22.645 3.628 11.600 1.00 93.12 89 LYS A C 1
ATOM 663 O O . LYS A 1 89 ? -21.619 4.116 12.065 1.00 93.12 89 LYS A O 1
ATOM 668 N N . ASN A 1 90 ? -23.078 3.856 10.360 1.00 91.94 90 ASN A N 1
ATOM 669 C CA . ASN A 1 90 ? -22.481 4.829 9.442 1.00 91.94 90 ASN A CA 1
ATOM 670 C C . ASN A 1 90 ? -20.966 4.661 9.214 1.00 91.94 90 ASN A C 1
ATOM 672 O O . ASN A 1 90 ? -20.292 5.638 8.907 1.00 91.94 90 ASN A O 1
ATOM 676 N N . ALA A 1 91 ? -20.418 3.446 9.345 1.00 95.00 91 ALA A N 1
ATOM 677 C CA . ALA A 1 91 ? -19.019 3.196 9.010 1.00 95.00 91 ALA A CA 1
ATOM 678 C C . ALA A 1 91 ? -18.761 3.561 7.538 1.00 95.00 91 ALA A C 1
ATOM 680 O O . ALA A 1 91 ? -19.469 3.094 6.645 1.00 95.00 91 ALA A O 1
ATOM 681 N N . VAL A 1 92 ? -17.752 4.396 7.284 1.00 95.31 92 VAL A N 1
ATOM 682 C CA . VAL A 1 92 ? -17.359 4.814 5.933 1.00 95.31 92 VAL A CA 1
ATOM 683 C C . VAL A 1 92 ? -15.942 4.337 5.671 1.00 95.31 92 VAL A C 1
ATOM 685 O O . VAL A 1 92 ? -14.999 4.763 6.333 1.00 95.31 92 VAL A O 1
ATOM 688 N N . VAL A 1 93 ? -15.796 3.453 4.688 1.00 97.44 93 VAL A N 1
ATOM 689 C CA . VAL A 1 93 ? -14.489 3.040 4.173 1.00 97.44 93 VAL A CA 1
ATOM 690 C C . VAL A 1 93 ? -14.086 4.009 3.066 1.00 97.44 93 VAL A C 1
ATOM 692 O O . VAL A 1 93 ? -14.884 4.281 2.171 1.00 97.44 93 VAL A O 1
ATOM 695 N N . THR A 1 94 ? -12.861 4.523 3.141 1.00 97.19 94 THR A N 1
ATOM 696 C CA . THR A 1 94 ? -12.260 5.435 2.159 1.00 97.19 94 THR A CA 1
ATOM 697 C C . THR A 1 94 ? -11.047 4.786 1.497 1.00 97.19 94 THR A C 1
ATOM 699 O O . THR A 1 94 ? -10.599 3.709 1.904 1.00 97.19 94 THR A O 1
ATOM 702 N N . GLU A 1 95 ? -10.509 5.435 0.465 1.00 96.19 95 GLU A N 1
ATOM 703 C CA . GLU A 1 95 ? -9.297 4.975 -0.212 1.00 96.19 95 GLU A CA 1
ATOM 704 C C . GLU A 1 95 ? -8.100 4.928 0.748 1.00 96.19 95 GLU A C 1
ATOM 706 O O . GLU A 1 95 ? -7.365 3.945 0.770 1.00 96.19 95 GLU A O 1
ATOM 711 N N . GLU A 1 96 ? -7.958 5.919 1.628 1.00 96.62 96 GLU A N 1
ATOM 712 C CA . GLU A 1 96 ? -6.873 5.983 2.612 1.00 96.62 96 GLU A CA 1
ATOM 713 C C . GLU A 1 96 ? -6.913 4.802 3.590 1.00 96.62 96 GLU A C 1
ATOM 715 O O . GLU A 1 96 ? -5.870 4.297 4.001 1.00 96.62 96 GLU A O 1
ATOM 720 N N . ILE A 1 97 ? -8.113 4.319 3.932 1.00 97.44 97 ILE A N 1
ATOM 721 C CA . ILE A 1 97 ? -8.297 3.131 4.776 1.00 97.44 97 ILE A CA 1
ATOM 722 C C . ILE A 1 97 ? -7.832 1.868 4.034 1.00 9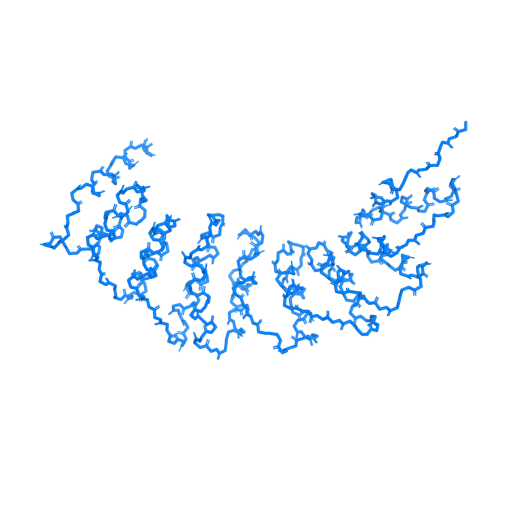7.44 97 ILE A C 1
ATOM 724 O O . ILE A 1 97 ? -7.204 1.001 4.642 1.00 97.44 97 ILE A O 1
ATOM 728 N N . LEU A 1 98 ? -8.090 1.761 2.726 1.00 95.88 98 LEU A N 1
ATOM 729 C CA . LEU A 1 98 ? -7.582 0.656 1.902 1.00 95.88 98 LEU A CA 1
ATOM 730 C C . LEU A 1 98 ? -6.057 0.713 1.747 1.00 95.88 98 LEU A C 1
ATOM 732 O O . LEU A 1 98 ? -5.404 -0.319 1.887 1.00 95.88 98 LEU A O 1
ATOM 736 N N . ILE A 1 99 ? -5.484 1.901 1.528 1.00 93.69 99 ILE A N 1
ATOM 737 C CA . ILE A 1 99 ? -4.028 2.096 1.487 1.00 93.69 99 ILE A CA 1
ATOM 738 C C . ILE A 1 99 ? -3.416 1.674 2.827 1.00 93.69 99 ILE A C 1
ATOM 740 O O . ILE A 1 99 ? -2.509 0.850 2.855 1.00 93.69 99 ILE A O 1
ATOM 744 N N . ALA A 1 100 ? -3.945 2.148 3.957 1.00 94.44 100 ALA A N 1
ATOM 745 C CA . ALA A 1 100 ? -3.452 1.755 5.277 1.00 94.44 100 ALA A CA 1
ATOM 746 C C . ALA A 1 100 ? -3.538 0.236 5.515 1.00 94.44 100 ALA A C 1
ATOM 748 O O . ALA A 1 100 ? -2.600 -0.361 6.042 1.00 94.44 100 ALA A O 1
ATOM 749 N N . ALA A 1 101 ? -4.633 -0.401 5.088 1.00 93.69 101 ALA A N 1
ATOM 750 C CA . ALA A 1 101 ? -4.814 -1.845 5.195 1.00 93.69 101 ALA A CA 1
ATOM 751 C C . ALA A 1 101 ? -3.806 -2.645 4.361 1.00 93.69 101 ALA A C 1
ATOM 753 O O . ALA A 1 101 ? -3.399 -3.727 4.788 1.00 93.69 101 ALA A O 1
ATOM 754 N N . SER A 1 102 ? -3.380 -2.138 3.199 1.00 89.62 102 SER A N 1
ATOM 755 C CA . SER A 1 102 ? -2.364 -2.823 2.396 1.00 89.62 102 SER A CA 1
ATOM 756 C C . SER A 1 102 ? -0.997 -2.845 3.085 1.00 89.62 102 SER A C 1
ATOM 758 O O . SER A 1 102 ? -0.247 -3.791 2.893 1.00 89.62 102 SER A O 1
ATOM 760 N N . GLY A 1 103 ? -0.710 -1.902 3.985 1.00 87.00 103 GLY A N 1
ATOM 761 C CA . GLY A 1 103 ? 0.499 -1.914 4.816 1.00 87.00 103 GLY A CA 1
ATOM 762 C C . GLY A 1 103 ? 0.418 -2.778 6.080 1.00 87.00 103 GLY A C 1
ATOM 763 O O . GLY A 1 103 ? 1.405 -2.905 6.803 1.00 87.00 103 GLY A O 1
ATOM 764 N N . ASN A 1 104 ? -0.732 -3.388 6.384 1.00 89.69 104 ASN A N 1
ATOM 765 C CA . ASN A 1 104 ? -0.917 -4.127 7.634 1.00 89.69 104 ASN A CA 1
ATOM 766 C C . ASN A 1 104 ? -0.352 -5.555 7.556 1.00 89.69 104 ASN A C 1
ATOM 768 O O . ASN A 1 104 ? -1.003 -6.482 7.065 1.00 89.69 104 ASN A O 1
ATOM 772 N N . LEU A 1 105 ? 0.836 -5.751 8.132 1.00 81.19 105 LEU A N 1
ATOM 773 C CA . LEU A 1 105 ? 1.575 -7.023 8.140 1.00 81.19 105 LEU A CA 1
ATOM 774 C C . LEU A 1 105 ? 0.794 -8.219 8.708 1.00 81.19 105 LEU A C 1
ATOM 776 O O . LEU A 1 105 ? 1.077 -9.365 8.367 1.00 81.19 105 LEU A O 1
ATOM 780 N N . GLY A 1 106 ? -0.172 -7.978 9.598 1.00 77.69 106 GLY A N 1
ATOM 781 C CA . GLY A 1 106 ? -0.888 -9.047 10.288 1.00 77.69 106 GLY A CA 1
ATOM 782 C C . GLY A 1 106 ? -2.036 -9.656 9.486 1.00 77.69 106 GLY A C 1
ATOM 783 O O . GLY A 1 106 ? -2.432 -10.785 9.778 1.00 77.69 106 GLY A O 1
ATOM 784 N N . CYS A 1 107 ? -2.617 -8.913 8.535 1.00 80.44 107 CYS A N 1
ATOM 785 C CA . CYS A 1 107 ? -3.846 -9.336 7.853 1.00 80.44 107 CYS A CA 1
ATOM 786 C C . CYS A 1 107 ? -4.171 -8.587 6.546 1.00 80.44 107 CYS A C 1
ATOM 788 O O . CYS A 1 107 ? -5.336 -8.580 6.148 1.00 80.44 107 CYS A O 1
ATOM 790 N N . SER A 1 108 ? -3.186 -7.983 5.869 1.00 80.75 108 SER A N 1
ATOM 791 C CA . SER A 1 108 ? -3.396 -7.094 4.710 1.00 80.75 108 SER A CA 1
ATOM 792 C C . SER A 1 108 ? -4.402 -7.621 3.681 1.00 80.75 108 SER A C 1
ATOM 794 O O . SER A 1 108 ? -5.377 -6.939 3.380 1.00 80.75 108 SER A O 1
ATOM 796 N N . ILE A 1 109 ? -4.246 -8.851 3.179 1.00 88.25 109 ILE A N 1
ATOM 797 C CA . ILE A 1 109 ? -5.113 -9.378 2.111 1.00 88.25 109 ILE A CA 1
ATOM 798 C C . ILE A 1 109 ? -6.566 -9.606 2.553 1.00 88.25 109 ILE A C 1
ATOM 800 O O . ILE A 1 109 ? -7.501 -9.259 1.827 1.00 88.25 109 ILE A O 1
ATOM 804 N N . ASP A 1 110 ? -6.781 -10.168 3.743 1.00 92.00 110 ASP A N 1
ATOM 805 C CA . ASP A 1 110 ? -8.126 -10.430 4.262 1.00 92.00 110 ASP A CA 1
ATOM 806 C C . ASP A 1 110 ? -8.802 -9.135 4.714 1.00 92.00 110 ASP A C 1
ATOM 808 O O . ASP A 1 110 ? -10.013 -8.974 4.541 1.00 92.00 110 ASP A O 1
ATOM 812 N N . MET A 1 111 ? -8.013 -8.187 5.225 1.00 94.69 111 MET A N 1
ATOM 813 C CA . MET A 1 111 ? -8.452 -6.832 5.538 1.00 94.69 111 MET A CA 1
ATOM 814 C C . MET A 1 111 ? -8.920 -6.113 4.271 1.00 94.69 111 MET A C 1
ATOM 816 O O . MET A 1 111 ? -10.037 -5.605 4.227 1.00 94.69 111 MET A O 1
ATOM 820 N N . LEU A 1 112 ? -8.114 -6.136 3.209 1.00 94.19 112 LEU A N 1
ATOM 821 C CA . LEU A 1 112 ? -8.458 -5.553 1.916 1.00 94.19 112 LEU A CA 1
ATOM 822 C C . LEU A 1 112 ? -9.727 -6.185 1.329 1.00 94.19 112 LEU A C 1
ATOM 824 O O . LEU A 1 112 ? -10.628 -5.467 0.902 1.00 94.19 112 LEU A O 1
ATOM 828 N N . LYS A 1 113 ? -9.852 -7.520 1.348 1.00 94.69 113 LYS A N 1
ATOM 829 C CA . LYS A 1 113 ? -11.077 -8.221 0.913 1.00 94.69 113 LYS A CA 1
ATOM 830 C C . LYS A 1 113 ? -12.308 -7.765 1.698 1.00 94.69 113 LYS A C 1
ATOM 832 O O . LYS A 1 113 ? -13.347 -7.496 1.098 1.00 94.69 113 LYS A O 1
ATOM 837 N N . LEU A 1 114 ? -12.200 -7.673 3.024 1.00 96.69 114 LEU A N 1
ATOM 838 C CA . LEU A 1 114 ? -13.282 -7.205 3.890 1.00 96.69 114 LEU A CA 1
ATOM 839 C C . LEU A 1 114 ? -13.694 -5.767 3.549 1.00 96.69 114 LEU A C 1
ATOM 841 O O . LEU A 1 114 ? -14.880 -5.501 3.359 1.00 96.69 114 LEU A O 1
ATOM 845 N N . LEU A 1 115 ? -12.723 -4.860 3.452 1.00 96.62 115 LEU A N 1
ATOM 846 C CA . LEU A 1 115 ? -12.955 -3.441 3.193 1.00 96.62 115 LEU A CA 1
ATOM 847 C C . LEU A 1 115 ? -13.546 -3.201 1.800 1.00 96.62 115 LEU A C 1
ATOM 849 O O . LEU A 1 115 ? -14.503 -2.442 1.673 1.00 96.62 115 LEU A O 1
ATOM 853 N N . TRP A 1 116 ? -13.068 -3.901 0.768 1.00 94.88 116 TRP A N 1
ATOM 854 C CA . TRP A 1 116 ? -13.649 -3.799 -0.575 1.00 94.88 116 TRP A CA 1
ATOM 855 C C . TRP A 1 116 ? -15.058 -4.363 -0.675 1.00 94.88 116 TRP A C 1
ATOM 857 O O . TRP A 1 116 ? -15.864 -3.832 -1.433 1.00 94.88 116 TRP A O 1
ATOM 867 N N . ASN A 1 117 ? -15.388 -5.412 0.080 1.00 95.06 117 ASN A N 1
ATOM 868 C CA . ASN A 1 117 ? -16.772 -5.883 0.140 1.00 95.06 117 ASN A CA 1
ATOM 869 C C . ASN A 1 117 ? -17.702 -4.808 0.721 1.00 95.06 117 ASN A C 1
ATOM 871 O O . ASN A 1 117 ? -18.872 -4.746 0.350 1.00 95.06 117 ASN A O 1
ATOM 875 N N . PHE A 1 118 ? -17.182 -3.959 1.609 1.00 94.94 118 PHE A N 1
ATOM 876 C CA . PHE A 1 118 ? -17.921 -2.850 2.203 1.00 94.94 118 PHE A CA 1
ATOM 877 C C . PHE A 1 118 ? -17.969 -1.610 1.292 1.00 94.94 118 PHE A C 1
ATOM 879 O O . PHE A 1 118 ? -18.983 -0.919 1.238 1.00 94.94 118 PHE A O 1
ATOM 886 N N . ALA A 1 119 ? -16.902 -1.351 0.531 1.00 95.56 119 ALA A N 1
ATOM 887 C CA . ALA A 1 119 ? -16.800 -0.240 -0.412 1.00 95.56 119 ALA A CA 1
ATOM 888 C C . ALA A 1 119 ? -16.352 -0.709 -1.813 1.00 95.56 119 ALA A C 1
ATOM 890 O O . ALA A 1 119 ? -15.247 -0.394 -2.260 1.00 95.56 119 ALA A O 1
ATOM 891 N N . PRO A 1 120 ? -17.218 -1.424 -2.561 1.00 94.88 120 PRO A N 1
ATOM 892 C CA . PRO A 1 120 ? -16.856 -2.011 -3.857 1.00 94.88 120 PRO A CA 1
ATOM 893 C C . PRO A 1 120 ? -16.637 -0.974 -4.967 1.00 94.88 120 PRO A C 1
ATOM 895 O O . PRO A 1 120 ? -16.152 -1.321 -6.039 1.00 94.88 120 PRO A O 1
ATOM 898 N N . HIS A 1 121 ? -17.018 0.281 -4.722 1.00 94.25 121 HIS A N 1
ATOM 899 C CA . HIS A 1 121 ? -16.859 1.396 -5.651 1.00 94.25 121 HIS A CA 1
ATOM 900 C C . HIS A 1 121 ? -15.442 1.988 -5.644 1.00 94.25 121 HIS A C 1
ATOM 902 O O . HIS A 1 121 ? -15.088 2.687 -6.591 1.00 94.25 121 HIS A O 1
ATOM 908 N N . ILE A 1 122 ? -14.640 1.732 -4.602 1.00 95.31 122 ILE A N 1
ATOM 909 C CA . ILE A 1 122 ? -13.270 2.244 -4.530 1.00 95.31 122 ILE A CA 1
ATOM 910 C C . ILE A 1 122 ? -12.388 1.418 -5.463 1.00 95.31 122 ILE A C 1
ATOM 912 O O . ILE A 1 122 ? -12.320 0.189 -5.355 1.00 95.31 122 ILE A O 1
ATOM 916 N N . LYS A 1 123 ? -11.721 2.097 -6.396 1.00 94.44 123 LYS A N 1
ATOM 917 C CA . LYS A 1 123 ? -10.787 1.478 -7.336 1.00 94.44 123 LYS A CA 1
ATOM 918 C C . LYS A 1 123 ? -9.452 1.169 -6.656 1.00 94.44 123 LYS A C 1
ATOM 920 O O . LYS A 1 123 ? -9.128 1.722 -5.611 1.00 94.44 123 LYS A O 1
ATOM 925 N N . VAL A 1 124 ? -8.677 0.274 -7.260 1.00 93.69 124 VAL A N 1
ATOM 926 C CA . VAL A 1 124 ? -7.260 0.147 -6.905 1.00 93.69 124 VAL A CA 1
ATOM 927 C C . VAL A 1 124 ? -6.493 1.386 -7.358 1.00 93.69 124 VAL A C 1
ATOM 929 O O . VAL A 1 124 ? -6.813 1.962 -8.394 1.00 93.69 124 VAL A O 1
ATOM 932 N N . CYS A 1 125 ? -5.482 1.773 -6.586 1.00 92.56 125 CYS A N 1
ATOM 933 C CA . CYS A 1 125 ? -4.591 2.886 -6.893 1.00 92.56 125 CYS A CA 1
ATOM 934 C C . CYS A 1 125 ? -3.142 2.511 -6.543 1.00 92.56 125 CYS A C 1
ATOM 936 O O . CYS A 1 125 ? -2.931 1.568 -5.767 1.00 92.56 125 CYS A O 1
ATOM 938 N N . PRO A 1 126 ? -2.137 3.245 -7.054 1.00 90.50 126 PRO A N 1
ATOM 939 C CA . PRO A 1 126 ? -0.733 2.943 -6.783 1.00 90.50 126 PRO A CA 1
ATOM 940 C C . PRO A 1 126 ? -0.372 2.879 -5.300 1.00 90.50 126 PRO A C 1
ATOM 942 O O . PRO A 1 126 ? 0.410 2.020 -4.896 1.00 90.50 126 PRO A O 1
ATOM 945 N N . GLY A 1 127 ? -1.000 3.715 -4.466 1.00 89.50 127 GLY A N 1
ATOM 946 C CA . GLY A 1 127 ? -0.777 3.711 -3.020 1.00 89.50 127 GLY A CA 1
ATOM 947 C C . GLY A 1 127 ? -1.033 2.345 -2.378 1.00 89.50 127 GLY A C 1
ATOM 948 O O . GLY A 1 127 ? -0.297 1.944 -1.485 1.00 89.50 127 GLY A O 1
ATOM 949 N N . ILE A 1 128 ? -2.011 1.578 -2.869 1.00 90.56 128 ILE A N 1
ATOM 950 C CA . ILE A 1 128 ? -2.312 0.244 -2.331 1.00 90.56 128 ILE A CA 1
ATOM 951 C C . ILE A 1 128 ? -1.176 -0.744 -2.631 1.00 90.56 128 ILE A C 1
ATOM 953 O O . ILE A 1 128 ? -0.853 -1.564 -1.773 1.00 90.56 128 ILE A O 1
ATOM 957 N N . PHE A 1 129 ? -0.558 -0.660 -3.812 1.00 88.38 129 PHE A N 1
ATOM 958 C CA . PHE A 1 129 ? 0.542 -1.541 -4.215 1.00 88.38 129 PHE A CA 1
ATOM 959 C C . PHE A 1 129 ? 1.864 -1.152 -3.546 1.00 88.38 129 PHE A C 1
ATOM 961 O O . PHE A 1 129 ? 2.609 -2.025 -3.106 1.00 88.38 129 PHE A O 1
ATOM 968 N N . LEU A 1 130 ? 2.139 0.151 -3.440 1.00 82.75 130 LEU A N 1
ATOM 969 C CA . LEU A 1 130 ? 3.409 0.671 -2.929 1.00 82.75 130 LEU A CA 1
ATOM 970 C C . LEU A 1 130 ? 3.480 0.715 -1.398 1.00 82.75 130 LEU A C 1
ATOM 972 O O . LEU A 1 130 ? 4.572 0.655 -0.844 1.00 82.75 130 LEU A O 1
ATOM 976 N N . ASN A 1 131 ? 2.342 0.776 -0.699 1.00 82.31 131 ASN A N 1
ATOM 977 C CA . ASN A 1 131 ? 2.310 0.784 0.768 1.00 82.31 131 ASN A CA 1
ATOM 978 C C . ASN A 1 131 ? 2.489 -0.616 1.395 1.00 82.31 131 ASN A C 1
ATOM 980 O O . ASN A 1 131 ? 2.397 -0.769 2.612 1.00 82.31 131 ASN A O 1
ATOM 984 N N . ALA A 1 132 ? 2.736 -1.652 0.587 1.00 66.12 132 ALA A N 1
ATOM 985 C CA . ALA A 1 132 ? 3.002 -3.004 1.063 1.00 66.12 132 ALA A CA 1
ATOM 986 C C . ALA A 1 132 ? 4.291 -3.036 1.911 1.00 66.12 132 ALA A C 1
ATOM 988 O O . ALA A 1 132 ? 5.405 -2.991 1.397 1.00 66.12 132 ALA A O 1
ATOM 989 N N . ALA A 1 133 ? 4.122 -3.118 3.231 1.00 54.97 133 ALA A N 1
ATOM 990 C CA . ALA A 1 133 ? 5.182 -2.894 4.214 1.00 54.97 133 ALA A CA 1
ATOM 991 C C . ALA A 1 133 ? 6.237 -4.016 4.329 1.00 54.97 133 ALA A C 1
ATOM 993 O O . ALA A 1 133 ? 7.210 -3.849 5.062 1.00 54.97 133 ALA A O 1
ATOM 994 N N . ASP A 1 134 ? 6.064 -5.158 3.653 1.00 63.16 134 ASP A N 1
ATOM 995 C CA . ASP A 1 134 ? 7.031 -6.261 3.711 1.00 63.16 134 ASP A CA 1
ATOM 996 C C . ASP A 1 134 ? 7.092 -7.066 2.394 1.00 63.16 134 ASP A C 1
ATOM 998 O O . ASP A 1 134 ? 6.160 -7.823 2.088 1.00 63.16 134 ASP A O 1
ATOM 1002 N N . PRO A 1 135 ? 8.202 -6.964 1.637 1.00 58.56 135 PRO A N 1
ATOM 1003 C CA . PRO A 1 135 ? 8.458 -7.774 0.446 1.00 58.56 135 PRO A CA 1
ATOM 1004 C C . PRO A 1 135 ? 8.450 -9.287 0.717 1.00 58.56 135 PRO A C 1
ATOM 1006 O O . PRO A 1 135 ? 8.096 -10.075 -0.149 1.00 58.56 135 PRO A O 1
ATOM 1009 N N . VAL A 1 136 ? 8.811 -9.735 1.921 1.00 59.00 136 VAL A N 1
ATOM 1010 C CA . VAL A 1 136 ? 8.923 -11.164 2.262 1.00 59.00 136 VAL A CA 1
ATOM 1011 C C . VAL A 1 136 ? 7.548 -11.803 2.480 1.00 59.00 136 VAL A C 1
ATOM 1013 O O . VAL A 1 136 ? 7.360 -12.997 2.226 1.00 59.00 136 VAL A O 1
ATOM 1016 N N . LEU A 1 137 ? 6.569 -11.022 2.942 1.00 58.22 137 LEU A N 1
ATOM 1017 C CA . LEU A 1 137 ? 5.212 -11.500 3.224 1.00 58.22 137 LEU A CA 1
ATOM 1018 C C . LEU A 1 137 ? 4.243 -11.278 2.058 1.00 58.22 137 LEU A C 1
ATOM 1020 O O . LEU A 1 137 ? 3.210 -11.955 1.984 1.00 58.22 137 LEU A O 1
ATOM 1024 N N . TRP A 1 138 ? 4.568 -10.374 1.133 1.00 67.62 138 TRP A N 1
ATOM 1025 C CA . TRP A 1 138 ? 3.749 -10.112 -0.044 1.00 67.62 138 TRP A CA 1
ATOM 1026 C C . TRP A 1 138 ? 3.956 -11.174 -1.124 1.00 67.62 138 TRP A C 1
ATOM 1028 O O . TRP A 1 138 ? 4.698 -10.989 -2.076 1.00 67.62 138 TRP A O 1
ATOM 1038 N N . ARG A 1 139 ? 3.300 -12.328 -0.985 1.00 66.56 139 ARG A N 1
ATOM 1039 C CA . ARG A 1 139 ? 3.351 -13.390 -2.008 1.00 66.56 139 ARG A CA 1
ATOM 1040 C C . ARG A 1 139 ? 2.803 -12.880 -3.347 1.00 66.56 139 ARG A C 1
ATOM 1042 O O . ARG A 1 139 ? 1.904 -12.041 -3.338 1.00 66.56 139 ARG A O 1
ATOM 1049 N N . SER A 1 140 ? 3.254 -13.448 -4.472 1.00 70.06 140 SER A N 1
ATOM 1050 C CA . SER A 1 140 ? 2.757 -13.103 -5.823 1.00 70.06 140 SER A CA 1
ATOM 1051 C C . SER A 1 140 ? 1.223 -13.053 -5.883 1.00 70.06 140 SER A C 1
ATOM 1053 O O . SER A 1 140 ? 0.650 -12.067 -6.330 1.00 70.06 140 SER A O 1
ATOM 1055 N N . ALA A 1 141 ? 0.556 -14.018 -5.241 1.00 77.94 141 ALA A N 1
ATOM 1056 C CA . ALA A 1 141 ? -0.899 -14.094 -5.117 1.00 77.94 141 ALA A CA 1
ATOM 1057 C C . ALA A 1 141 ? -1.578 -12.832 -4.533 1.00 77.94 141 ALA A C 1
ATOM 1059 O O . ALA A 1 141 ? -2.751 -12.581 -4.810 1.00 77.94 141 ALA A O 1
ATOM 1060 N N . HIS A 1 142 ? -0.891 -12.040 -3.701 1.00 83.69 142 HIS A N 1
ATOM 1061 C CA . HIS A 1 142 ? -1.424 -10.770 -3.198 1.00 83.69 142 HIS A CA 1
ATOM 1062 C C . HIS A 1 142 ? -1.385 -9.681 -4.275 1.00 83.69 142 HIS A C 1
ATOM 1064 O O . HIS A 1 142 ? -2.377 -8.969 -4.437 1.00 83.69 142 HIS A O 1
ATOM 1070 N N . VAL A 1 143 ? -0.273 -9.562 -5.016 1.00 86.31 143 VAL A N 1
ATOM 1071 C CA . VAL A 1 143 ? -0.177 -8.635 -6.156 1.00 86.31 143 VAL A CA 1
ATOM 1072 C C . VAL A 1 143 ? -1.171 -9.041 -7.232 1.00 86.31 143 VAL A C 1
ATOM 1074 O O . VAL A 1 143 ? -1.951 -8.202 -7.656 1.00 86.31 143 VAL A O 1
ATOM 1077 N N . GLU A 1 144 ? -1.233 -10.324 -7.586 1.00 87.25 144 GLU A N 1
ATOM 1078 C CA . GLU A 1 144 ? -2.187 -10.864 -8.561 1.00 87.25 144 GLU A CA 1
ATOM 1079 C C . GLU A 1 144 ? -3.640 -10.555 -8.160 1.00 87.25 144 GLU A C 1
ATOM 1081 O O . GLU A 1 144 ? -4.441 -10.112 -8.983 1.00 87.25 144 GLU A O 1
ATOM 1086 N N . TYR A 1 145 ? -3.996 -10.719 -6.876 1.00 88.88 145 TYR A N 1
ATOM 1087 C CA . TYR A 1 145 ? -5.326 -10.347 -6.387 1.00 88.88 145 TYR A CA 1
ATOM 1088 C C . TYR A 1 145 ? -5.604 -8.850 -6.561 1.00 88.88 145 TYR A C 1
ATOM 1090 O O . TYR A 1 145 ? -6.681 -8.488 -7.038 1.00 88.88 145 TYR A O 1
ATOM 1098 N N . LEU A 1 146 ? -4.665 -7.980 -6.180 1.00 91.50 146 LEU A N 1
ATOM 1099 C CA . LEU A 1 146 ? -4.819 -6.536 -6.363 1.00 91.50 146 LEU A CA 1
ATOM 1100 C C . LEU A 1 146 ? -4.932 -6.175 -7.846 1.00 91.50 146 LEU A C 1
ATOM 1102 O O . LEU A 1 146 ? -5.840 -5.443 -8.238 1.00 91.50 146 LEU A O 1
ATOM 1106 N N . PHE A 1 147 ? -4.057 -6.744 -8.668 1.00 93.25 147 PHE A N 1
ATOM 1107 C CA . PHE A 1 147 ? -3.993 -6.493 -10.097 1.00 93.25 147 PHE A CA 1
ATOM 1108 C C . PHE A 1 147 ? -5.255 -6.976 -10.818 1.00 93.25 147 PHE A C 1
ATOM 1110 O O . PHE A 1 147 ? -5.765 -6.282 -11.690 1.00 93.25 147 PHE A O 1
ATOM 1117 N N . SER A 1 148 ? -5.885 -8.067 -10.361 1.00 92.38 148 SER A N 1
ATOM 1118 C CA . SER A 1 148 ? -7.189 -8.522 -10.877 1.00 92.38 148 SER A CA 1
ATOM 1119 C C . SER A 1 148 ? -8.313 -7.478 -10.744 1.00 92.38 148 SER A C 1
ATOM 1121 O O . SER A 1 148 ? -9.372 -7.596 -11.378 1.00 92.38 148 SER A O 1
ATOM 1123 N N . ARG A 1 149 ? -8.115 -6.448 -9.908 1.00 93.44 149 ARG A N 1
ATOM 1124 C CA . ARG A 1 149 ? -9.042 -5.322 -9.741 1.00 93.44 149 ARG A CA 1
ATOM 1125 C C . ARG A 1 149 ? -8.702 -4.108 -10.607 1.00 93.44 149 ARG A C 1
ATOM 1127 O O . ARG A 1 149 ? -9.510 -3.183 -10.620 1.00 93.44 149 ARG A O 1
ATOM 1134 N N . VAL A 1 150 ? -7.591 -4.106 -11.341 1.00 95.56 150 VAL A N 1
ATOM 1135 C CA . VAL A 1 150 ? -7.334 -3.135 -12.415 1.00 95.56 150 VAL A CA 1
ATOM 1136 C C . VAL A 1 150 ? -8.325 -3.425 -13.545 1.00 95.56 150 VAL A C 1
ATOM 1138 O O . VAL A 1 150 ? -8.548 -4.584 -13.897 1.00 95.56 150 VAL A O 1
ATOM 1141 N N . LYS A 1 151 ? -9.018 -2.391 -14.037 1.00 94.50 151 LYS A N 1
ATOM 1142 C CA . LYS A 1 151 ? -10.125 -2.532 -15.007 1.00 94.50 151 LYS A CA 1
ATOM 1143 C C . LYS A 1 151 ? -9.975 -1.687 -16.262 1.00 94.50 151 LYS A C 1
ATOM 1145 O O . LYS A 1 151 ? -10.798 -1.817 -17.163 1.00 94.50 151 LYS A O 1
ATOM 1150 N N . ASP A 1 152 ? -8.990 -0.803 -16.303 1.00 95.94 152 ASP A N 1
ATOM 1151 C CA . ASP A 1 152 ? -8.805 0.124 -17.405 1.00 95.94 152 ASP A CA 1
ATOM 1152 C C . ASP A 1 152 ? -7.321 0.465 -17.583 1.00 95.94 152 ASP A C 1
ATOM 1154 O O . ASP A 1 152 ? -6.559 0.492 -16.611 1.00 95.94 152 ASP A O 1
ATOM 1158 N N . SER A 1 153 ? -6.929 0.742 -18.832 1.00 96.88 153 SER A N 1
ATOM 1159 C CA . SER A 1 153 ? -5.556 1.105 -19.197 1.00 96.88 153 SER A CA 1
ATOM 1160 C C . SER A 1 153 ? -5.064 2.349 -18.474 1.00 96.88 153 SER A C 1
ATOM 1162 O O . SER A 1 153 ? -3.883 2.444 -18.177 1.00 96.88 153 SER A O 1
ATOM 1164 N N . LYS A 1 154 ? -5.957 3.285 -18.118 1.00 96.44 154 LYS A N 1
ATOM 1165 C CA . LYS A 1 154 ? -5.560 4.483 -17.371 1.00 96.44 154 LYS A CA 1
ATOM 1166 C C . LYS A 1 154 ? -5.039 4.120 -15.981 1.00 96.44 154 LYS A C 1
ATOM 1168 O O . LYS A 1 154 ? -3.958 4.553 -15.610 1.00 96.44 154 LYS A O 1
ATOM 1173 N N . THR A 1 155 ? -5.759 3.272 -15.252 1.00 95.75 155 THR A N 1
ATOM 1174 C CA . THR A 1 155 ? -5.315 2.765 -13.947 1.00 95.75 155 THR A CA 1
ATOM 1175 C C . THR A 1 155 ? -4.020 1.960 -14.080 1.00 95.75 155 THR A C 1
ATOM 1177 O O . THR A 1 155 ? -3.141 2.073 -13.230 1.00 95.75 155 THR A O 1
ATOM 1180 N N . CYS A 1 156 ? -3.886 1.163 -15.146 1.00 97.06 156 CYS A N 1
ATOM 1181 C CA . CYS A 1 156 ? -2.667 0.400 -15.423 1.00 97.06 156 CYS A CA 1
ATOM 1182 C C . CYS A 1 156 ? -1.459 1.313 -15.705 1.00 97.06 156 CYS A C 1
ATOM 1184 O O . CYS A 1 156 ? -0.381 1.092 -15.161 1.00 97.06 156 CYS A O 1
ATOM 1186 N N . GLN A 1 157 ? -1.656 2.378 -16.484 1.00 97.06 157 GLN A N 1
ATOM 1187 C CA . GLN A 1 157 ? -0.640 3.390 -16.771 1.00 97.06 157 GLN A CA 1
ATOM 1188 C C . GLN A 1 157 ? -0.240 4.164 -15.505 1.00 97.06 157 GLN A C 1
ATOM 1190 O O . GLN A 1 157 ? 0.945 4.324 -15.232 1.00 97.06 157 GLN A O 1
ATOM 1195 N N . ASP A 1 158 ? -1.211 4.575 -14.682 1.00 95.38 158 ASP A N 1
ATOM 1196 C CA . ASP A 1 158 ? -0.939 5.265 -13.412 1.00 95.38 158 ASP A CA 1
ATOM 1197 C C . ASP A 1 158 ? -0.130 4.371 -12.448 1.00 95.38 158 ASP A C 1
ATOM 1199 O O . ASP A 1 158 ? 0.719 4.850 -11.693 1.00 95.38 158 ASP A O 1
ATOM 1203 N N . LEU A 1 159 ? -0.378 3.055 -12.475 1.00 94.50 159 LEU A N 1
ATOM 1204 C CA . LEU A 1 159 ? 0.405 2.062 -11.736 1.00 94.50 159 LEU A CA 1
ATOM 1205 C C . LEU A 1 159 ? 1.831 1.947 -12.267 1.00 94.50 159 LEU A C 1
ATOM 1207 O O . LEU A 1 159 ? 2.760 1.940 -11.461 1.00 94.50 159 LEU A O 1
ATOM 1211 N N . LEU A 1 160 ? 2.001 1.887 -13.589 1.00 95.44 160 LEU A N 1
ATOM 1212 C CA . LEU A 1 160 ? 3.311 1.845 -14.231 1.00 95.44 160 LEU A CA 1
ATOM 1213 C C . LEU A 1 160 ? 4.163 3.041 -13.799 1.00 95.44 160 LEU A C 1
ATOM 1215 O O . LEU A 1 160 ? 5.228 2.858 -13.217 1.00 95.44 160 LEU A O 1
ATOM 1219 N N . GLU A 1 161 ? 3.667 4.259 -14.007 1.00 94.12 161 GLU A N 1
ATOM 1220 C CA . GLU A 1 161 ? 4.389 5.494 -13.678 1.00 94.12 161 GLU A CA 1
ATOM 1221 C C . GLU A 1 161 ? 4.810 5.535 -12.203 1.00 94.12 161 GLU A C 1
ATOM 1223 O O . GLU A 1 161 ? 5.958 5.849 -11.876 1.00 94.12 161 GLU A O 1
ATOM 1228 N N . ALA A 1 162 ? 3.910 5.150 -11.298 1.00 91.88 162 ALA A N 1
ATOM 1229 C CA . ALA A 1 162 ? 4.184 5.157 -9.868 1.00 91.88 162 ALA A CA 1
ATOM 1230 C C . ALA A 1 162 ? 5.209 4.092 -9.442 1.00 91.88 162 ALA A C 1
ATOM 1232 O O . ALA A 1 162 ? 6.077 4.367 -8.614 1.00 91.88 162 ALA A O 1
ATOM 1233 N N . VAL A 1 163 ? 5.131 2.883 -10.003 1.00 90.00 163 VAL A N 1
ATOM 1234 C CA . VAL A 1 163 ? 6.078 1.787 -9.736 1.00 90.00 163 VAL A CA 1
ATOM 1235 C C . VAL A 1 163 ? 7.479 2.135 -10.234 1.00 90.00 163 VAL A C 1
ATOM 1237 O O . VAL A 1 163 ? 8.474 1.896 -9.546 1.00 90.00 163 VAL A O 1
ATOM 1240 N N . MET A 1 164 ? 7.558 2.749 -11.408 1.00 89.94 164 MET A N 1
ATOM 1241 C CA . MET A 1 164 ? 8.816 3.120 -12.043 1.00 89.94 164 MET A CA 1
ATOM 1242 C C . MET A 1 164 ? 9.539 4.268 -11.322 1.00 89.94 164 MET A C 1
ATOM 1244 O O . MET A 1 164 ? 10.767 4.323 -11.347 1.00 89.94 164 MET A O 1
ATOM 1248 N N . THR A 1 165 ? 8.803 5.143 -10.629 1.00 85.56 165 THR A N 1
ATOM 1249 C CA . THR A 1 165 ? 9.344 6.368 -10.006 1.00 85.56 165 THR A CA 1
ATOM 1250 C C . THR A 1 165 ? 9.321 6.372 -8.472 1.00 85.56 165 THR A C 1
ATOM 1252 O O . THR A 1 165 ? 9.677 7.375 -7.842 1.00 85.56 165 THR A O 1
ATOM 1255 N N . ALA A 1 166 ? 8.927 5.263 -7.834 1.00 84.00 166 ALA A N 1
ATOM 1256 C CA . ALA A 1 166 ? 8.891 5.163 -6.377 1.00 84.00 166 ALA A CA 1
ATOM 1257 C C . ALA A 1 166 ? 10.285 5.400 -5.756 1.00 84.00 166 ALA A C 1
ATOM 1259 O O . ALA A 1 166 ? 11.298 4.877 -6.211 1.00 84.00 166 ALA A O 1
ATOM 1260 N N . LYS A 1 167 ? 10.353 6.207 -4.689 1.00 72.69 167 LYS A N 1
ATOM 1261 C CA . LYS A 1 167 ? 11.635 6.660 -4.110 1.00 72.69 167 LYS A CA 1
ATOM 1262 C C . LYS A 1 167 ? 12.316 5.636 -3.198 1.00 72.69 167 LYS A C 1
ATOM 1264 O O . LYS A 1 167 ? 13.514 5.749 -2.958 1.00 72.69 167 LYS A O 1
ATOM 1269 N N . ASP A 1 168 ? 11.575 4.650 -2.698 1.00 66.38 168 ASP A N 1
ATOM 1270 C CA . ASP A 1 168 ? 12.075 3.711 -1.694 1.00 66.38 168 ASP A CA 1
ATOM 1271 C C . ASP A 1 168 ? 12.544 2.397 -2.336 1.00 66.38 168 ASP A C 1
ATOM 1273 O O . ASP A 1 168 ? 11.741 1.611 -2.844 1.00 66.38 168 ASP A O 1
ATOM 1277 N N . SER A 1 169 ? 13.853 2.131 -2.278 1.00 54.47 169 SER A N 1
ATOM 1278 C CA . SER A 1 169 ? 14.522 0.948 -2.858 1.00 54.47 169 SER A CA 1
ATOM 1279 C C . SER A 1 169 ? 14.126 -0.388 -2.218 1.00 54.47 169 SER A C 1
ATOM 1281 O O . SER A 1 169 ? 14.279 -1.443 -2.830 1.00 54.47 169 SER A O 1
ATOM 1283 N N . GLN A 1 170 ? 13.541 -0.372 -1.012 1.00 54.38 170 GLN A N 1
ATOM 1284 C CA . GLN A 1 170 ? 12.936 -1.569 -0.405 1.00 54.38 170 GLN A CA 1
ATOM 1285 C C . GLN A 1 170 ? 11.782 -2.141 -1.249 1.00 54.38 170 GLN A C 1
ATOM 1287 O O . GLN A 1 170 ? 11.429 -3.308 -1.083 1.00 54.38 170 GLN A O 1
ATOM 1292 N N . SER A 1 171 ? 11.230 -1.352 -2.180 1.00 60.44 171 SER A N 1
ATOM 1293 C CA . SER A 1 171 ? 10.115 -1.742 -3.041 1.00 60.44 171 SER A CA 1
ATOM 1294 C C . SER A 1 171 ? 10.517 -2.320 -4.401 1.00 60.44 171 SER A C 1
ATOM 1296 O O . SER A 1 171 ? 9.615 -2.684 -5.144 1.00 60.44 171 SER A O 1
ATOM 1298 N N . ASP A 1 172 ? 11.802 -2.449 -4.762 1.00 74.31 172 ASP A N 1
ATOM 1299 C CA . ASP A 1 172 ? 12.201 -2.862 -6.126 1.00 74.31 172 ASP A CA 1
ATOM 1300 C C . ASP A 1 172 ? 11.709 -4.264 -6.506 1.00 74.31 172 ASP A C 1
ATOM 1302 O O . ASP A 1 172 ? 11.346 -4.514 -7.652 1.00 74.31 172 ASP A O 1
ATOM 1306 N N . TRP A 1 173 ? 11.651 -5.184 -5.541 1.00 78.50 173 TRP A N 1
ATOM 1307 C CA . TRP A 1 173 ? 11.104 -6.518 -5.785 1.00 78.50 173 TRP A CA 1
ATOM 1308 C C . TRP A 1 173 ? 9.589 -6.489 -6.024 1.00 78.50 173 TRP A C 1
ATOM 1310 O O . TRP A 1 173 ? 9.118 -7.074 -6.994 1.00 78.50 173 TRP A O 1
ATOM 1320 N N . ILE A 1 174 ? 8.833 -5.766 -5.185 1.00 81.12 174 ILE A N 1
ATOM 1321 C CA . ILE A 1 174 ? 7.381 -5.596 -5.372 1.00 81.12 174 ILE A CA 1
ATOM 1322 C C . ILE A 1 174 ? 7.119 -4.861 -6.688 1.00 81.12 174 ILE A C 1
ATOM 1324 O O . ILE A 1 174 ? 6.261 -5.270 -7.459 1.00 81.12 174 ILE A O 1
ATOM 1328 N N . SER A 1 175 ? 7.900 -3.818 -6.962 1.00 87.69 175 SER A N 1
ATOM 1329 C CA . SER A 1 175 ? 7.864 -3.041 -8.198 1.00 87.69 175 SER A CA 1
ATOM 1330 C C . SER A 1 175 ? 8.074 -3.939 -9.414 1.00 87.69 175 SER A C 1
ATOM 1332 O O . SER A 1 175 ? 7.315 -3.839 -10.367 1.00 87.69 175 SER A O 1
ATOM 1334 N N . GLY A 1 176 ? 9.033 -4.868 -9.350 1.00 89.44 176 GLY A N 1
ATOM 1335 C CA . GLY A 1 176 ? 9.252 -5.868 -10.392 1.00 89.44 176 GLY A CA 1
ATOM 1336 C C . GLY A 1 176 ? 8.034 -6.763 -10.626 1.00 89.44 176 GLY A C 1
ATOM 1337 O O . GLY A 1 176 ? 7.601 -6.887 -11.761 1.00 89.44 176 GLY A O 1
ATOM 1338 N N . ILE A 1 177 ? 7.419 -7.303 -9.568 1.00 88.56 177 ILE A N 1
ATOM 1339 C CA . ILE A 1 177 ? 6.222 -8.160 -9.701 1.00 88.56 177 ILE A CA 1
ATOM 1340 C C . ILE A 1 177 ? 5.026 -7.377 -10.247 1.00 88.56 177 ILE A C 1
ATOM 1342 O O . ILE A 1 177 ? 4.260 -7.887 -11.061 1.00 88.56 177 ILE A O 1
ATOM 1346 N N . VAL A 1 178 ? 4.831 -6.137 -9.790 1.00 91.06 178 VAL A N 1
ATOM 1347 C CA . VAL A 1 178 ? 3.756 -5.284 -10.312 1.00 91.06 178 VAL A CA 1
ATOM 1348 C C . VAL A 1 178 ? 4.015 -4.957 -11.781 1.00 91.06 178 VAL A C 1
ATOM 1350 O O . VAL A 1 178 ? 3.079 -5.006 -12.571 1.00 91.06 178 VAL A O 1
ATOM 1353 N N . LEU A 1 179 ? 5.265 -4.678 -12.156 1.00 93.88 179 LEU A N 1
ATOM 1354 C CA . LEU A 1 179 ? 5.654 -4.439 -13.541 1.00 93.88 179 LEU A CA 1
ATOM 1355 C C . LEU A 1 179 ? 5.430 -5.678 -14.418 1.00 93.88 179 LEU A C 1
ATOM 1357 O O . LEU A 1 179 ? 4.858 -5.544 -15.491 1.00 93.88 179 LEU A O 1
ATOM 1361 N N . GLU A 1 180 ? 5.787 -6.873 -13.950 1.00 93.69 180 GLU A N 1
ATOM 1362 C CA . GLU A 1 180 ? 5.468 -8.138 -14.630 1.00 93.69 180 GLU A CA 1
ATOM 1363 C C . GLU A 1 180 ? 3.953 -8.277 -14.841 1.00 93.69 180 GLU A C 1
ATOM 1365 O O . GLU A 1 180 ? 3.508 -8.480 -15.966 1.00 93.69 180 GLU A O 1
ATOM 1370 N N . CYS A 1 181 ? 3.137 -8.040 -13.804 1.00 94.12 181 CYS A N 1
ATOM 1371 C CA . CYS A 1 181 ? 1.676 -8.068 -13.941 1.00 94.12 181 CYS A CA 1
ATOM 1372 C C . CYS A 1 181 ? 1.165 -7.062 -14.984 1.00 94.12 181 CYS A C 1
ATOM 1374 O O . CYS A 1 181 ? 0.225 -7.368 -15.712 1.00 94.12 181 CYS A O 1
ATOM 1376 N N . ILE A 1 182 ? 1.763 -5.867 -15.049 1.00 96.12 182 ILE A N 1
ATOM 1377 C CA . ILE A 1 182 ? 1.423 -4.835 -16.035 1.00 96.12 182 ILE A CA 1
ATOM 1378 C C . ILE A 1 182 ? 1.757 -5.315 -17.453 1.00 96.12 182 ILE A C 1
ATOM 1380 O O . ILE A 1 182 ? 0.904 -5.231 -18.335 1.00 96.12 182 ILE A O 1
ATOM 1384 N N . LEU A 1 183 ? 2.963 -5.844 -17.665 1.00 95.69 183 LEU A N 1
ATOM 1385 C CA . LEU A 1 183 ? 3.461 -6.270 -18.977 1.00 95.69 183 LEU A CA 1
ATOM 1386 C C . LEU A 1 183 ? 2.779 -7.535 -19.504 1.00 95.69 183 LEU A C 1
ATOM 1388 O O . LEU A 1 183 ? 2.636 -7.698 -20.712 1.00 95.69 183 LEU A O 1
ATOM 1392 N N . GLU A 1 184 ? 2.331 -8.414 -18.611 1.00 94.69 184 GLU A N 1
ATOM 1393 C CA . GLU A 1 184 ? 1.554 -9.609 -18.953 1.00 94.69 184 GLU A CA 1
ATOM 1394 C C . GLU A 1 184 ? 0.050 -9.321 -19.119 1.00 94.69 184 GLU A C 1
ATOM 1396 O O . GLU A 1 184 ? -0.722 -10.216 -19.481 1.00 94.69 184 GLU A O 1
ATOM 1401 N N . SER A 1 185 ? -0.394 -8.092 -18.837 1.00 95.38 185 SER A N 1
ATOM 1402 C CA . SER A 1 185 ? -1.806 -7.720 -18.914 1.00 95.38 185 SER A CA 1
ATOM 1403 C C . SER A 1 185 ? -2.283 -7.439 -20.341 1.00 95.38 185 SER A C 1
ATOM 1405 O O . SER A 1 185 ? -1.505 -7.228 -21.265 1.00 95.38 185 SER A O 1
ATOM 1407 N N . GLU A 1 186 ? -3.606 -7.400 -20.518 1.00 95.06 186 GLU A N 1
ATOM 1408 C CA . GLU A 1 186 ? -4.246 -6.986 -21.775 1.00 95.06 186 GLU A CA 1
ATOM 1409 C C . GLU A 1 186 ? -4.353 -5.459 -21.934 1.00 95.06 186 GLU A C 1
ATOM 1411 O O . GLU A 1 186 ? -4.931 -4.983 -22.910 1.00 95.06 186 GLU A O 1
ATOM 1416 N N . PHE A 1 187 ? -3.872 -4.685 -20.957 1.00 97.12 187 PHE A N 1
ATOM 1417 C CA . PHE A 1 187 ? -4.003 -3.235 -20.975 1.00 97.12 187 PHE A CA 1
ATOM 1418 C C . PHE A 1 187 ? -2.906 -2.600 -21.824 1.00 97.12 187 PHE A C 1
ATOM 1420 O O . PHE A 1 187 ? -1.721 -2.807 -21.579 1.00 97.12 187 PHE A O 1
ATOM 1427 N N . ASP A 1 188 ? -3.311 -1.751 -22.768 1.00 94.81 188 ASP A N 1
ATOM 1428 C CA . ASP A 1 188 ? -2.370 -0.897 -23.490 1.00 94.81 188 ASP A CA 1
ATOM 1429 C C . ASP A 1 188 ? -1.653 0.047 -22.510 1.00 94.81 188 ASP A C 1
ATOM 1431 O O . ASP A 1 188 ? -2.306 0.791 -21.770 1.00 94.81 188 ASP A O 1
ATOM 1435 N N . ILE A 1 189 ? -0.322 0.022 -22.532 1.00 95.38 189 ILE A N 1
ATOM 1436 C CA . ILE A 1 189 ? 0.555 0.916 -21.770 1.00 95.38 189 ILE A CA 1
ATOM 1437 C C . ILE A 1 189 ? 1.497 1.655 -22.715 1.00 95.38 189 ILE A C 1
ATOM 1439 O O . ILE A 1 189 ? 1.849 1.154 -23.784 1.00 95.38 189 ILE A O 1
ATOM 1443 N N . GLU A 1 190 ? 1.937 2.833 -22.297 1.00 95.00 190 GLU A N 1
ATOM 1444 C CA . GLU A 1 190 ? 2.907 3.638 -23.027 1.00 95.00 190 GLU A CA 1
ATOM 1445 C C . GLU A 1 190 ? 4.209 3.735 -22.226 1.00 95.00 190 GLU A C 1
ATOM 1447 O O . GLU A 1 190 ? 4.223 4.190 -21.078 1.00 95.00 190 GLU A O 1
ATOM 1452 N N . VAL A 1 191 ? 5.310 3.305 -22.847 1.00 95.50 191 VAL A N 1
ATOM 1453 C CA . VAL A 1 191 ? 6.668 3.456 -22.315 1.00 95.50 191 VAL A CA 1
ATOM 1454 C C . VAL A 1 191 ? 7.342 4.587 -23.082 1.00 95.50 191 VAL A C 1
ATOM 1456 O O . VAL A 1 191 ? 7.794 4.401 -24.207 1.00 95.50 191 VAL A O 1
ATOM 1459 N N . THR A 1 192 ? 7.354 5.778 -22.487 1.00 95.06 192 THR A N 1
ATOM 1460 C CA . THR A 1 192 ? 7.932 6.983 -23.093 1.00 95.06 192 THR A CA 1
ATOM 1461 C C . THR A 1 192 ? 9.399 7.160 -22.708 1.00 95.06 192 THR A C 1
ATOM 1463 O O . THR A 1 192 ? 9.850 6.672 -21.667 1.00 95.06 192 THR A O 1
ATOM 1466 N N . ASP A 1 193 ? 10.137 7.946 -23.494 1.00 94.12 193 ASP A N 1
ATOM 1467 C CA . ASP A 1 193 ? 11.500 8.362 -23.143 1.00 94.12 193 ASP A CA 1
ATOM 1468 C C . ASP A 1 193 ? 11.549 9.058 -21.778 1.00 94.12 193 ASP A C 1
ATOM 1470 O O . ASP A 1 193 ? 12.475 8.835 -21.002 1.00 94.12 193 ASP A O 1
ATOM 1474 N N . GLU A 1 194 ? 10.541 9.877 -21.460 1.00 94.88 194 GLU A N 1
ATOM 1475 C CA . GLU A 1 194 ? 10.434 10.567 -20.171 1.00 94.88 194 GLU A CA 1
ATOM 1476 C C . GLU A 1 194 ? 10.343 9.569 -19.010 1.00 94.88 194 GLU A C 1
ATOM 1478 O O . GLU A 1 194 ? 11.099 9.689 -18.045 1.00 94.88 194 GLU A O 1
ATOM 1483 N N . LEU A 1 195 ? 9.509 8.529 -19.144 1.00 95.25 195 LEU A N 1
ATOM 1484 C CA . LEU A 1 195 ? 9.399 7.464 -18.148 1.00 95.25 195 LEU A CA 1
ATOM 1485 C C . LEU A 1 195 ? 10.742 6.751 -17.945 1.00 95.25 195 LEU A C 1
ATOM 1487 O O . LEU A 1 195 ? 11.172 6.554 -16.810 1.00 95.25 195 LEU A O 1
ATOM 1491 N N . VAL A 1 196 ? 11.430 6.389 -19.031 1.00 95.25 196 VAL A N 1
ATOM 1492 C CA . VAL A 1 196 ? 12.739 5.717 -18.966 1.00 95.25 196 VAL A CA 1
ATOM 1493 C C . VAL A 1 196 ? 13.786 6.614 -18.304 1.00 95.25 196 VAL A C 1
ATOM 1495 O O . VAL A 1 196 ? 14.542 6.161 -17.445 1.00 95.25 196 VAL A O 1
ATOM 1498 N N . ILE A 1 197 ? 13.812 7.900 -18.647 1.00 94.94 197 ILE A N 1
ATOM 1499 C CA . ILE A 1 197 ? 14.706 8.883 -18.030 1.00 94.94 197 ILE A CA 1
ATOM 1500 C C . ILE A 1 197 ? 14.442 9.002 -16.523 1.00 94.94 197 ILE A C 1
ATOM 1502 O O . ILE A 1 197 ? 15.394 9.069 -15.742 1.00 94.94 197 ILE A O 1
ATOM 1506 N N . ASP A 1 198 ? 13.182 9.008 -16.095 1.00 93.12 198 ASP A N 1
ATOM 1507 C CA . ASP A 1 198 ? 12.833 9.102 -14.678 1.00 93.12 198 ASP A CA 1
ATOM 1508 C C . ASP A 1 198 ? 13.198 7.834 -13.895 1.00 93.12 198 ASP A C 1
ATOM 1510 O O . ASP A 1 198 ? 13.716 7.936 -12.780 1.00 93.12 198 ASP A O 1
ATOM 1514 N N . VAL A 1 199 ? 13.054 6.651 -14.500 1.00 92.06 199 VAL A N 1
ATOM 1515 C CA . VAL A 1 199 ? 13.538 5.369 -13.945 1.00 92.06 199 VAL A CA 1
ATOM 1516 C C . VAL A 1 199 ? 15.044 5.397 -13.728 1.00 92.06 199 VAL A C 1
ATOM 1518 O O . VAL A 1 199 ? 15.535 4.996 -12.669 1.00 92.06 199 VAL A O 1
ATOM 1521 N N . LEU A 1 200 ? 15.785 5.890 -14.722 1.00 92.56 200 LEU A N 1
ATOM 1522 C CA . LEU A 1 200 ? 17.235 6.015 -14.640 1.00 92.56 200 LEU A CA 1
ATOM 1523 C C . LEU A 1 200 ? 17.624 6.988 -13.531 1.00 92.56 200 LEU A C 1
ATOM 1525 O O . LEU A 1 200 ? 18.413 6.629 -12.669 1.00 92.56 200 LEU A O 1
ATOM 1529 N N . LYS A 1 201 ? 17.020 8.179 -13.464 1.00 91.88 201 LYS A N 1
ATOM 1530 C CA . LYS A 1 201 ? 17.274 9.138 -12.370 1.00 91.88 201 LYS A CA 1
ATOM 1531 C C . LYS A 1 201 ? 16.952 8.567 -10.987 1.00 91.88 201 LYS A C 1
ATOM 1533 O O . LYS A 1 201 ? 17.577 8.975 -10.010 1.00 91.88 201 LYS A O 1
ATOM 1538 N N . ALA A 1 202 ? 15.984 7.655 -10.896 1.00 88.69 202 ALA A N 1
ATOM 1539 C CA . ALA A 1 202 ? 15.628 6.968 -9.660 1.00 88.69 202 ALA A CA 1
ATOM 1540 C C . ALA A 1 202 ? 16.606 5.837 -9.277 1.00 88.69 202 ALA A C 1
ATOM 1542 O O . ALA A 1 202 ? 16.460 5.270 -8.196 1.00 88.69 202 ALA A O 1
ATOM 1543 N N . GLY A 1 203 ? 17.593 5.507 -10.122 1.00 89.62 203 GLY A N 1
ATOM 1544 C CA . GLY A 1 203 ? 18.529 4.399 -9.892 1.00 89.62 203 GLY A CA 1
ATOM 1545 C C . GLY A 1 203 ? 17.855 3.029 -9.965 1.00 89.62 203 GLY A C 1
ATOM 1546 O O . GLY A 1 203 ? 18.216 2.112 -9.228 1.00 89.62 203 GLY A O 1
ATOM 1547 N N . ARG A 1 204 ? 16.812 2.912 -10.798 1.00 88.56 204 ARG A N 1
ATOM 1548 C CA . ARG A 1 204 ? 15.968 1.718 -10.929 1.00 88.56 204 ARG A CA 1
ATOM 1549 C C . ARG A 1 204 ? 16.234 0.961 -12.226 1.00 88.56 204 ARG A C 1
ATOM 1551 O O . ARG A 1 204 ? 15.320 0.391 -12.823 1.00 88.56 204 ARG A O 1
ATOM 1558 N N . GLY A 1 205 ? 17.493 0.889 -12.657 1.00 90.50 205 GLY A N 1
ATOM 1559 C CA . GLY A 1 205 ? 17.900 0.194 -13.879 1.00 90.50 205 GLY A CA 1
ATOM 1560 C C . GLY A 1 205 ? 17.482 -1.278 -13.944 1.00 90.50 205 GLY A C 1
ATOM 1561 O O . GLY A 1 205 ? 17.271 -1.820 -15.028 1.00 90.50 205 GLY A O 1
ATOM 1562 N N . ARG A 1 206 ? 17.266 -1.927 -12.792 1.00 90.50 206 ARG A N 1
ATOM 1563 C CA . ARG A 1 206 ? 16.723 -3.292 -12.742 1.00 90.50 206 ARG A CA 1
ATOM 1564 C C . ARG A 1 206 ? 15.310 -3.382 -13.324 1.00 90.50 206 ARG A C 1
ATOM 1566 O O . ARG A 1 206 ? 15.002 -4.377 -13.968 1.00 90.50 206 ARG A O 1
ATOM 1573 N N . LEU A 1 207 ? 14.461 -2.373 -13.120 1.00 91.94 207 LEU A N 1
ATOM 1574 C CA . LEU A 1 207 ? 13.116 -2.352 -13.702 1.00 91.94 207 LEU A CA 1
ATOM 1575 C C . LEU A 1 207 ? 13.172 -2.135 -15.217 1.00 91.94 207 LEU A C 1
ATOM 1577 O O . LEU A 1 207 ? 12.400 -2.747 -15.946 1.00 91.94 207 LEU A O 1
ATOM 1581 N N . LEU A 1 208 ? 14.138 -1.344 -15.701 1.00 92.44 208 LEU A N 1
ATOM 1582 C CA . LEU A 1 208 ? 14.373 -1.183 -17.138 1.00 92.44 208 LEU A CA 1
ATOM 1583 C C . LEU A 1 208 ? 14.696 -2.529 -17.802 1.00 92.44 208 LEU A C 1
ATOM 1585 O O . LEU A 1 208 ? 14.191 -2.814 -18.882 1.00 92.44 208 LEU A O 1
ATOM 1589 N N . LYS A 1 209 ? 15.470 -3.393 -17.130 1.00 92.12 209 LYS A N 1
ATOM 1590 C CA . LYS A 1 209 ? 15.755 -4.745 -17.627 1.00 92.12 209 LYS A CA 1
ATOM 1591 C C . LYS A 1 209 ? 14.481 -5.564 -17.874 1.00 92.12 209 LYS A C 1
ATOM 1593 O O . LYS A 1 209 ? 14.410 -6.277 -18.870 1.00 92.12 209 LYS A O 1
ATOM 1598 N N . ILE A 1 210 ? 13.474 -5.439 -17.007 1.00 94.56 210 ILE A N 1
ATOM 1599 C CA . ILE A 1 210 ? 12.221 -6.202 -17.112 1.00 94.56 210 ILE A CA 1
ATOM 1600 C C . ILE A 1 210 ? 11.475 -5.862 -18.411 1.00 94.56 210 ILE A C 1
ATOM 1602 O O . ILE A 1 210 ? 10.939 -6.770 -19.042 1.00 94.56 210 ILE A O 1
ATOM 1606 N N . PHE A 1 211 ? 11.488 -4.600 -18.859 1.00 94.75 211 PHE A N 1
ATOM 1607 C CA . PHE A 1 211 ? 10.902 -4.224 -20.151 1.00 94.75 211 PHE A CA 1
ATOM 1608 C C . PHE A 1 211 ? 11.543 -4.979 -21.323 1.00 94.75 211 PHE A C 1
ATOM 1610 O O . PHE A 1 211 ? 10.831 -5.551 -22.149 1.00 94.75 211 PHE A O 1
ATOM 1617 N N . PHE A 1 212 ? 12.877 -5.032 -21.369 1.00 92.81 212 PHE A N 1
ATOM 1618 C CA . PHE A 1 212 ? 13.607 -5.738 -22.425 1.00 92.81 212 PHE A CA 1
ATOM 1619 C C . PHE A 1 212 ? 13.402 -7.252 -22.364 1.00 92.81 212 PHE A C 1
ATOM 1621 O O . PHE A 1 212 ? 13.227 -7.887 -23.404 1.00 92.81 212 PHE A O 1
ATOM 1628 N N . ASP A 1 213 ? 13.358 -7.829 -21.160 1.00 93.25 213 ASP A N 1
ATOM 1629 C CA . ASP A 1 213 ? 13.076 -9.256 -20.972 1.00 93.25 213 ASP A CA 1
ATOM 1630 C C . ASP A 1 213 ? 11.656 -9.625 -21.477 1.00 93.25 213 ASP A C 1
ATOM 1632 O O . ASP A 1 213 ? 11.438 -10.753 -21.922 1.00 93.25 213 ASP A O 1
ATOM 1636 N N . HIS A 1 214 ? 10.717 -8.666 -21.494 1.00 94.50 214 HIS A N 1
ATOM 1637 C CA . HIS A 1 214 ? 9.370 -8.803 -22.078 1.00 94.50 214 HIS A CA 1
ATOM 1638 C C . HIS A 1 214 ? 9.275 -8.357 -23.549 1.00 94.50 214 HIS A C 1
ATOM 1640 O O . HIS A 1 214 ? 8.188 -8.356 -24.127 1.00 94.50 214 HIS A O 1
ATOM 1646 N N . GLY A 1 215 ? 10.394 -8.000 -24.183 1.00 92.50 215 GLY A N 1
ATOM 1647 C CA . GLY A 1 215 ? 10.434 -7.621 -25.596 1.00 92.50 215 GLY A CA 1
ATOM 1648 C C . GLY A 1 215 ? 9.813 -6.257 -25.908 1.00 92.50 215 GLY A C 1
ATOM 1649 O O . GLY A 1 215 ? 9.420 -6.027 -27.051 1.00 92.50 215 GLY A O 1
ATOM 1650 N N . ILE A 1 216 ? 9.718 -5.363 -24.919 1.00 93.69 216 ILE A N 1
ATOM 1651 C CA . ILE A 1 216 ? 9.336 -3.970 -25.158 1.00 93.69 216 ILE A CA 1
ATOM 1652 C C . ILE A 1 216 ? 10.487 -3.269 -25.883 1.00 93.69 216 ILE A C 1
ATOM 1654 O O . ILE A 1 216 ? 11.621 -3.256 -25.402 1.00 93.69 216 ILE A O 1
ATOM 1658 N N . ASP A 1 217 ? 10.184 -2.700 -27.047 1.00 89.62 217 ASP A N 1
ATOM 1659 C CA . ASP A 1 217 ? 11.145 -1.948 -27.850 1.00 89.62 217 ASP A CA 1
ATOM 1660 C C . ASP A 1 217 ? 11.252 -0.513 -27.318 1.00 89.62 217 ASP A C 1
ATOM 1662 O O . ASP A 1 217 ? 10.271 0.231 -27.318 1.00 89.62 217 ASP A O 1
ATOM 1666 N N . ILE A 1 218 ? 12.434 -0.150 -26.822 1.00 93.00 218 ILE A N 1
ATOM 1667 C CA . ILE A 1 218 ? 12.734 1.164 -26.246 1.00 93.00 218 ILE A CA 1
ATOM 1668 C C . ILE A 1 218 ? 13.950 1.720 -26.980 1.00 93.00 218 ILE A C 1
ATOM 1670 O O . ILE A 1 218 ? 15.031 1.126 -26.945 1.00 93.00 218 ILE A O 1
ATOM 1674 N N . GLU A 1 219 ? 13.797 2.885 -27.607 1.00 93.06 219 GLU A N 1
ATOM 1675 C CA . GLU A 1 219 ? 14.915 3.575 -28.243 1.00 93.06 219 GLU A CA 1
ATOM 1676 C C . GLU A 1 219 ? 15.839 4.179 -27.174 1.00 93.06 219 GLU A C 1
ATOM 1678 O O . GLU A 1 219 ? 15.495 5.116 -26.458 1.00 93.06 219 GLU A O 1
ATOM 1683 N N . LEU A 1 220 ? 17.042 3.619 -27.046 1.00 95.19 220 LEU A N 1
ATOM 1684 C CA . LEU A 1 220 ? 18.024 4.073 -26.065 1.00 95.19 220 LEU A CA 1
ATOM 1685 C C . LEU A 1 220 ? 18.801 5.286 -26.588 1.00 95.19 220 LEU A C 1
ATOM 1687 O O . LEU A 1 220 ? 19.398 5.235 -27.664 1.00 95.19 220 LEU A O 1
ATOM 1691 N N . SER A 1 221 ? 18.851 6.358 -25.793 1.00 96.62 221 SER A N 1
ATOM 1692 C CA . SER A 1 221 ? 19.491 7.626 -26.163 1.00 96.62 221 SER A CA 1
ATOM 1693 C C . SER A 1 221 ? 20.799 7.896 -25.405 1.00 96.62 221 SER A C 1
ATOM 1695 O O . SER A 1 221 ? 21.086 7.313 -24.358 1.00 96.62 221 SER A O 1
ATOM 1697 N N . GLN A 1 222 ? 21.616 8.827 -25.914 1.00 96.88 222 GLN A N 1
ATOM 1698 C CA . GLN A 1 222 ? 22.867 9.220 -25.251 1.00 96.88 222 GLN A CA 1
ATOM 1699 C C . GLN A 1 222 ? 22.624 9.913 -23.899 1.00 96.88 222 GLN A C 1
ATOM 1701 O O . GLN A 1 222 ? 23.465 9.827 -22.999 1.00 96.88 222 GLN A O 1
ATOM 1706 N N . ASP A 1 223 ? 21.473 10.564 -23.729 1.00 97.25 223 ASP A N 1
ATOM 1707 C CA . ASP A 1 223 ? 21.085 11.182 -22.460 1.00 97.25 223 ASP A CA 1
ATOM 1708 C C . ASP A 1 223 ? 20.836 10.112 -21.389 1.00 97.25 223 ASP A C 1
ATOM 1710 O O . ASP A 1 223 ? 21.332 10.240 -20.269 1.00 97.25 223 ASP A O 1
ATOM 1714 N N . MET A 1 224 ? 20.175 9.004 -21.752 1.00 97.19 224 MET A N 1
ATOM 1715 C CA . MET A 1 224 ? 19.988 7.844 -20.871 1.00 97.19 224 MET A CA 1
ATOM 1716 C C . MET A 1 224 ? 21.331 7.250 -20.424 1.00 97.19 224 MET A C 1
ATOM 1718 O O . MET A 1 224 ? 21.526 6.977 -19.238 1.00 97.19 224 MET A O 1
ATOM 1722 N N . VAL A 1 225 ? 22.289 7.120 -21.351 1.00 97.12 225 VAL A N 1
ATOM 1723 C CA . VAL A 1 225 ? 23.651 6.652 -21.036 1.00 97.12 225 VAL A CA 1
ATOM 1724 C C . VAL A 1 225 ? 24.348 7.590 -20.058 1.00 97.12 225 VAL A C 1
ATOM 1726 O O . VAL A 1 225 ? 24.925 7.137 -19.071 1.00 97.12 225 VAL A O 1
ATOM 1729 N N . SER A 1 226 ? 24.267 8.895 -20.308 1.00 97.62 226 SER A N 1
ATOM 1730 C CA . SER A 1 226 ? 24.921 9.909 -19.477 1.00 97.62 226 SER A CA 1
ATOM 1731 C C . SER A 1 226 ? 24.376 9.905 -18.046 1.00 97.62 226 SER A C 1
ATOM 1733 O O . SER A 1 226 ? 25.155 9.995 -17.099 1.00 97.62 226 SER A O 1
ATOM 1735 N N . ILE A 1 227 ? 23.058 9.733 -17.875 1.00 97.06 227 ILE A N 1
ATOM 1736 C CA . ILE A 1 227 ? 22.423 9.612 -16.554 1.00 97.06 227 ILE A CA 1
ATOM 1737 C C . ILE A 1 227 ? 22.903 8.349 -15.838 1.00 97.06 227 ILE A C 1
ATOM 1739 O O . ILE A 1 227 ? 23.347 8.444 -14.696 1.00 97.06 227 ILE A O 1
ATOM 1743 N N . ALA A 1 228 ? 22.849 7.186 -16.497 1.00 96.25 228 ALA A N 1
ATOM 1744 C CA . ALA A 1 228 ? 23.239 5.911 -15.890 1.00 96.25 228 ALA A CA 1
ATOM 1745 C C . ALA A 1 228 ? 24.713 5.894 -15.455 1.00 96.25 228 ALA A C 1
ATOM 1747 O O . ALA A 1 228 ? 25.040 5.380 -14.387 1.00 96.25 228 ALA A O 1
ATOM 1748 N N . VAL A 1 229 ? 25.595 6.496 -16.261 1.00 96.81 229 VAL A N 1
ATOM 1749 C CA . VAL A 1 229 ? 27.018 6.678 -15.937 1.00 96.81 229 VAL A CA 1
ATOM 1750 C C . VAL A 1 229 ? 27.184 7.600 -14.734 1.00 96.81 229 VAL A C 1
ATOM 1752 O O . VAL A 1 229 ? 27.910 7.259 -13.806 1.00 96.81 229 VAL A O 1
ATOM 1755 N N . GLN A 1 230 ? 26.483 8.737 -14.715 1.00 96.69 230 GLN A N 1
ATOM 1756 C CA . GLN A 1 230 ? 26.586 9.720 -13.637 1.00 96.69 230 GLN A CA 1
ATOM 1757 C C . GLN A 1 230 ? 26.203 9.143 -12.267 1.00 96.69 230 GLN A C 1
ATOM 1759 O O . GLN A 1 230 ? 26.796 9.525 -11.258 1.00 96.69 230 GLN A O 1
ATOM 1764 N N . ILE A 1 231 ? 25.196 8.272 -12.220 1.00 93.50 231 ILE A N 1
ATOM 1765 C CA . ILE A 1 231 ? 24.721 7.653 -10.974 1.00 93.50 231 ILE A CA 1
ATOM 1766 C C . ILE A 1 231 ? 25.390 6.304 -10.675 1.00 93.50 231 ILE A C 1
ATOM 1768 O O . ILE A 1 231 ? 25.123 5.729 -9.624 1.00 93.50 231 ILE A O 1
ATOM 1772 N N . GLU A 1 232 ? 26.226 5.801 -11.589 1.00 94.38 232 GLU A N 1
ATOM 1773 C CA . GLU A 1 232 ? 26.861 4.479 -11.529 1.00 94.38 232 GLU A CA 1
ATOM 1774 C C . GLU A 1 232 ? 25.864 3.323 -11.263 1.00 94.38 232 GLU A C 1
ATOM 1776 O O . GLU A 1 232 ? 26.185 2.351 -10.576 1.00 94.38 232 GLU A O 1
ATOM 1781 N N . ASP A 1 233 ? 24.641 3.401 -11.810 1.00 92.12 233 ASP A N 1
ATOM 1782 C CA . ASP A 1 233 ? 23.628 2.344 -11.659 1.00 92.12 233 ASP A CA 1
ATOM 1783 C C . ASP A 1 233 ? 24.013 1.136 -12.518 1.00 92.12 233 ASP A C 1
ATOM 1785 O O . ASP A 1 233 ? 23.824 1.112 -13.736 1.00 92.12 233 ASP A O 1
ATOM 1789 N N . TYR A 1 234 ? 24.540 0.108 -11.855 1.00 92.56 234 TYR A N 1
ATOM 1790 C CA . TYR A 1 234 ? 25.004 -1.123 -12.484 1.00 92.56 234 TYR A CA 1
ATOM 1791 C C . TYR A 1 234 ? 23.970 -1.761 -13.421 1.00 92.56 234 TYR A C 1
ATOM 1793 O O . TYR A 1 234 ? 24.319 -2.169 -14.530 1.00 92.56 234 TYR A O 1
ATOM 1801 N N . TRP A 1 235 ? 22.704 -1.855 -13.001 1.00 92.31 235 TRP A N 1
ATOM 1802 C CA . TRP A 1 235 ? 21.681 -2.531 -13.798 1.00 92.31 235 TRP A CA 1
ATOM 1803 C C . TRP A 1 235 ? 21.293 -1.705 -15.019 1.00 92.31 235 TRP A C 1
ATOM 1805 O O . TRP A 1 235 ? 21.126 -2.265 -16.101 1.00 92.31 235 TRP A O 1
ATOM 1815 N N . ALA A 1 236 ? 21.210 -0.383 -14.868 1.00 94.19 236 ALA A N 1
ATOM 1816 C CA . ALA A 1 236 ? 20.958 0.515 -15.990 1.00 94.19 236 ALA A CA 1
ATOM 1817 C C . ALA A 1 236 ? 22.086 0.430 -17.022 1.00 94.19 236 ALA A C 1
ATOM 1819 O O . ALA A 1 236 ? 21.835 0.272 -18.216 1.00 94.19 236 ALA A O 1
ATOM 1820 N N . LEU A 1 237 ? 23.336 0.484 -16.557 1.00 96.69 237 LEU A N 1
ATOM 1821 C CA . LEU A 1 237 ? 24.515 0.372 -17.411 1.00 96.69 237 LEU A CA 1
ATOM 1822 C C . LEU A 1 237 ? 24.548 -0.968 -18.151 1.00 96.69 237 LEU A C 1
ATOM 1824 O O . LEU A 1 237 ? 24.860 -0.991 -19.341 1.00 96.69 237 LEU A O 1
ATOM 1828 N N . LEU A 1 238 ? 24.197 -2.067 -17.475 1.00 95.06 238 LEU A N 1
ATOM 1829 C CA . LEU A 1 238 ? 24.131 -3.389 -18.094 1.00 95.06 238 LEU A CA 1
ATOM 1830 C C . LEU A 1 238 ? 23.125 -3.408 -19.250 1.00 95.06 238 LEU A C 1
ATOM 1832 O O . LEU A 1 238 ? 23.489 -3.790 -20.359 1.00 95.06 238 LEU A O 1
ATOM 1836 N N . VAL A 1 239 ? 21.906 -2.916 -19.018 1.00 94.81 239 VAL A N 1
ATOM 1837 C CA . VAL A 1 239 ? 20.861 -2.833 -20.049 1.00 94.81 239 VAL A CA 1
ATOM 1838 C C . VAL A 1 239 ? 21.317 -1.985 -21.238 1.00 94.81 239 VAL A C 1
ATOM 1840 O O . VAL A 1 239 ? 21.183 -2.406 -22.385 1.00 94.81 239 VAL A O 1
ATOM 1843 N N . LEU A 1 240 ? 21.911 -0.818 -20.982 1.00 96.00 240 LEU A N 1
ATOM 1844 C CA . LEU A 1 240 ? 22.402 0.076 -22.034 1.00 96.00 240 LEU A CA 1
ATOM 1845 C C . LEU A 1 240 ? 23.526 -0.555 -22.866 1.00 96.00 240 LEU A C 1
ATOM 1847 O O . LEU A 1 240 ? 23.601 -0.329 -24.070 1.00 96.00 240 LEU A O 1
ATOM 1851 N N . VAL A 1 241 ? 24.402 -1.346 -22.245 1.00 96.00 241 VAL A N 1
ATOM 1852 C CA . VAL A 1 241 ? 25.483 -2.053 -22.945 1.00 96.00 241 VAL A CA 1
ATOM 1853 C C . VAL A 1 241 ? 24.973 -3.262 -23.734 1.00 96.00 241 VAL A C 1
ATOM 1855 O O . VAL A 1 241 ? 25.536 -3.562 -24.789 1.00 96.00 241 VAL A O 1
ATOM 1858 N N . GLU A 1 242 ? 23.948 -3.954 -23.232 1.00 94.81 242 GLU A N 1
ATOM 1859 C CA . GLU A 1 242 ? 23.353 -5.137 -23.868 1.00 94.81 242 GLU A CA 1
ATOM 1860 C C . GLU A 1 242 ? 22.442 -4.775 -25.049 1.00 94.81 242 GLU A C 1
ATOM 1862 O O . GLU A 1 242 ? 22.494 -5.442 -26.082 1.00 94.81 242 GLU A O 1
ATOM 1867 N N . HIS A 1 243 ? 21.644 -3.714 -24.916 1.00 94.50 243 HIS A N 1
ATOM 1868 C CA . HIS A 1 243 ? 20.596 -3.360 -25.878 1.00 94.50 243 HIS A CA 1
ATOM 1869 C C . HIS A 1 243 ? 20.881 -2.074 -26.670 1.00 94.50 243 HIS A C 1
ATOM 1871 O O . HIS A 1 243 ? 20.233 -1.820 -27.683 1.00 94.50 243 HIS A O 1
ATOM 1877 N N . GLY A 1 244 ? 21.846 -1.254 -26.245 1.00 92.69 244 GLY A N 1
ATOM 1878 C CA . GLY A 1 244 ? 22.178 0.005 -26.910 1.00 92.69 244 GLY A CA 1
ATOM 1879 C C . GLY A 1 244 ? 22.953 -0.181 -28.216 1.00 92.69 244 GLY A C 1
ATOM 1880 O O . GLY A 1 244 ? 23.882 -0.985 -28.307 1.00 92.69 244 GLY A O 1
ATOM 1881 N N . ASN A 1 245 ? 22.623 0.621 -29.232 1.00 93.38 245 ASN A N 1
ATOM 1882 C CA . ASN A 1 245 ? 23.356 0.625 -30.497 1.00 93.38 245 ASN A CA 1
ATOM 1883 C C . ASN A 1 245 ? 24.725 1.316 -30.341 1.00 93.38 245 ASN A C 1
ATOM 1885 O O . ASN A 1 245 ? 24.806 2.542 -30.252 1.00 93.38 245 ASN A O 1
ATOM 1889 N N . SER A 1 246 ? 25.808 0.535 -30.364 1.00 91.38 246 SER A N 1
ATOM 1890 C CA . SER A 1 246 ? 27.183 1.031 -30.203 1.00 91.38 246 SER A CA 1
ATOM 1891 C C . SER A 1 246 ? 27.671 1.957 -31.317 1.00 91.38 246 SER A C 1
ATOM 1893 O O . SER A 1 246 ? 28.666 2.650 -31.122 1.00 91.38 246 SER A O 1
ATOM 1895 N N . ASP A 1 247 ? 27.004 1.974 -32.473 1.00 92.50 247 ASP A N 1
ATOM 1896 C CA . ASP A 1 247 ? 27.354 2.884 -33.569 1.00 92.50 247 ASP A CA 1
ATOM 1897 C C . ASP A 1 247 ? 26.858 4.315 -33.306 1.00 92.50 247 ASP A C 1
ATOM 1899 O O . ASP A 1 247 ? 27.355 5.269 -33.906 1.00 92.50 247 ASP A O 1
ATOM 1903 N N . VAL A 1 248 ? 25.879 4.467 -32.406 1.00 94.06 248 VAL A N 1
ATOM 1904 C CA . VAL A 1 248 ? 25.225 5.745 -32.083 1.00 94.06 248 VAL A CA 1
ATOM 1905 C C . VAL A 1 248 ? 25.532 6.190 -30.650 1.00 94.06 248 VAL A C 1
ATOM 1907 O O . VAL A 1 248 ? 25.673 7.385 -30.398 1.00 94.06 248 VAL A O 1
ATOM 1910 N N . LEU A 1 249 ? 25.667 5.245 -29.716 1.00 96.50 249 LEU A N 1
ATOM 1911 C CA . LEU A 1 249 ? 25.848 5.509 -28.289 1.00 96.50 249 LEU A CA 1
ATOM 1912 C C . LEU A 1 249 ? 27.309 5.353 -27.851 1.00 96.50 249 LEU A C 1
ATOM 1914 O O . LEU A 1 249 ? 27.962 4.341 -28.111 1.00 96.50 249 LEU A O 1
ATOM 1918 N N . ASN A 1 250 ? 27.809 6.322 -27.084 1.00 96.62 250 ASN A N 1
ATOM 1919 C CA . ASN A 1 250 ? 29.100 6.228 -26.413 1.00 96.62 250 ASN A CA 1
ATOM 1920 C C . ASN A 1 250 ? 28.982 5.390 -25.131 1.00 96.62 250 ASN A C 1
ATOM 1922 O O . ASN A 1 250 ? 28.666 5.903 -24.060 1.00 96.62 250 ASN A O 1
ATOM 1926 N N . LEU A 1 251 ? 29.280 4.095 -25.253 1.00 96.56 251 LEU A N 1
ATOM 1927 C CA . LEU A 1 251 ? 29.185 3.106 -24.172 1.00 96.56 251 LEU A CA 1
ATOM 1928 C C . LEU A 1 251 ? 30.538 2.784 -23.512 1.00 96.56 251 LEU A C 1
ATOM 1930 O O . LEU A 1 2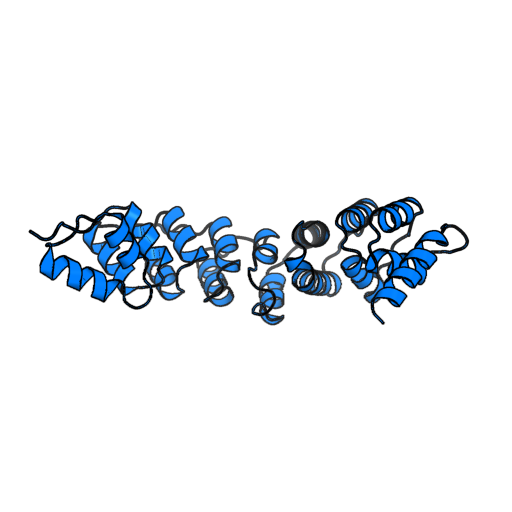51 ? 30.630 1.843 -22.723 1.00 96.56 251 LEU A O 1
ATOM 1934 N N . GLN A 1 252 ? 31.612 3.506 -23.850 1.00 95.94 252 GLN A N 1
ATOM 1935 C CA . GLN A 1 252 ? 32.956 3.169 -23.369 1.00 95.94 252 GLN A CA 1
ATOM 1936 C C . GLN A 1 252 ? 33.064 3.312 -21.846 1.00 95.94 252 GLN A C 1
ATOM 1938 O O . GLN A 1 252 ? 33.560 2.409 -21.176 1.00 95.94 252 GLN A O 1
ATOM 1943 N N . GLU A 1 253 ? 32.575 4.425 -21.303 1.00 95.69 253 GLU A N 1
ATOM 1944 C CA . GLU A 1 253 ? 32.603 4.695 -19.864 1.00 95.69 253 GLU A CA 1
ATOM 1945 C C . GLU A 1 253 ? 31.705 3.726 -19.085 1.00 95.69 253 GLU A C 1
ATOM 1947 O O . GLU A 1 253 ? 32.131 3.170 -18.076 1.00 95.69 253 GLU A O 1
ATOM 1952 N N . ALA A 1 254 ? 30.520 3.418 -19.624 1.00 95.50 254 ALA A N 1
ATOM 1953 C CA . ALA A 1 254 ? 29.610 2.424 -19.059 1.00 95.50 254 ALA A CA 1
ATOM 1954 C C . ALA A 1 254 ? 30.285 1.053 -18.871 1.00 95.50 254 ALA A C 1
ATOM 1956 O O . ALA A 1 254 ? 30.199 0.461 -17.797 1.00 95.50 254 ALA A O 1
ATOM 1957 N N . ARG A 1 255 ? 31.019 0.569 -19.886 1.00 96.31 255 ARG A N 1
ATOM 1958 C CA . ARG A 1 255 ? 31.757 -0.707 -19.817 1.00 96.31 255 ARG A CA 1
ATOM 1959 C C . ARG A 1 255 ? 32.833 -0.692 -18.731 1.00 96.31 255 ARG A C 1
ATOM 1961 O O . ARG A 1 255 ? 32.937 -1.647 -17.971 1.00 96.31 255 ARG A O 1
ATOM 1968 N N . VAL A 1 256 ? 33.587 0.404 -18.626 1.00 96.44 256 VAL A N 1
ATOM 1969 C CA . VAL A 1 256 ? 34.627 0.562 -17.596 1.00 96.44 256 VAL A CA 1
ATOM 1970 C C . VAL A 1 256 ? 34.024 0.518 -16.189 1.00 96.44 256 VAL A C 1
ATOM 1972 O O . VAL A 1 256 ? 34.582 -0.138 -15.309 1.00 96.44 256 VAL A O 1
ATOM 1975 N N . ILE A 1 257 ? 32.887 1.183 -15.965 1.00 95.44 257 ILE A N 1
ATOM 1976 C CA . ILE A 1 257 ? 32.200 1.168 -14.664 1.00 95.44 257 ILE A CA 1
ATOM 1977 C C . ILE A 1 257 ? 31.721 -0.248 -14.320 1.00 95.44 257 ILE A C 1
ATOM 1979 O O . ILE A 1 257 ? 31.992 -0.723 -13.218 1.00 95.44 257 ILE A O 1
ATOM 1983 N N . ILE A 1 258 ? 31.083 -0.951 -15.264 1.00 94.88 258 ILE A N 1
ATOM 1984 C CA . ILE A 1 258 ? 30.620 -2.337 -15.074 1.00 94.88 258 ILE A CA 1
ATOM 1985 C C . ILE A 1 258 ? 31.778 -3.258 -14.663 1.00 94.88 258 ILE A C 1
ATOM 1987 O O . ILE A 1 258 ? 31.656 -3.990 -13.678 1.00 94.88 258 ILE A O 1
ATOM 1991 N N . ASP A 1 259 ? 32.903 -3.208 -15.381 1.00 93.94 259 ASP A N 1
ATOM 1992 C CA . ASP A 1 259 ? 34.072 -4.048 -15.092 1.00 93.94 259 ASP A CA 1
ATOM 1993 C C . ASP A 1 259 ? 34.657 -3.743 -13.703 1.00 93.94 259 ASP A C 1
ATOM 1995 O O . ASP A 1 259 ? 34.983 -4.655 -12.942 1.00 93.94 259 ASP A O 1
ATOM 1999 N N . ASN A 1 260 ? 34.724 -2.462 -13.325 1.00 92.06 260 ASN A N 1
ATOM 2000 C CA . ASN A 1 260 ? 35.200 -2.042 -12.007 1.00 92.06 260 ASN A CA 1
ATOM 2001 C C . ASN A 1 260 ? 34.291 -2.501 -10.859 1.00 92.06 260 ASN A C 1
ATOM 2003 O O . ASN A 1 260 ? 34.794 -2.771 -9.768 1.00 92.06 260 ASN A O 1
ATOM 2007 N N . ILE A 1 261 ? 32.971 -2.548 -11.067 1.00 89.38 261 ILE A N 1
ATOM 2008 C CA . ILE A 1 261 ? 32.019 -3.039 -10.061 1.00 89.38 261 ILE A CA 1
ATOM 2009 C C . ILE A 1 261 ? 32.187 -4.551 -9.885 1.00 89.38 261 ILE A C 1
ATOM 2011 O O . ILE A 1 261 ? 32.348 -5.007 -8.756 1.00 89.38 261 ILE A O 1
ATOM 2015 N N . ARG A 1 262 ? 32.263 -5.315 -10.984 1.00 86.88 262 ARG A N 1
ATOM 2016 C CA . ARG A 1 262 ? 32.454 -6.778 -10.941 1.00 86.88 262 ARG A CA 1
ATOM 2017 C C . ARG A 1 262 ? 33.727 -7.187 -10.201 1.00 86.88 262 ARG A C 1
ATOM 2019 O O . ARG A 1 262 ? 33.686 -8.085 -9.371 1.00 86.88 262 ARG A O 1
ATOM 2026 N N . LEU A 1 263 ? 34.834 -6.480 -10.433 1.00 81.44 263 LEU A N 1
ATOM 2027 C CA . LEU A 1 263 ? 36.115 -6.738 -9.761 1.00 81.44 263 LEU A CA 1
ATOM 2028 C C . LEU A 1 263 ? 36.107 -6.459 -8.245 1.00 81.44 263 LEU A C 1
ATOM 2030 O O . LEU A 1 263 ? 37.041 -6.862 -7.560 1.00 81.44 263 LEU A O 1
ATOM 2034 N N . LYS A 1 264 ? 35.112 -5.734 -7.715 1.00 77.38 264 LYS A N 1
ATOM 2035 C CA . LYS A 1 264 ? 34.971 -5.466 -6.271 1.00 77.38 264 LYS A CA 1
ATOM 2036 C C . LYS A 1 264 ? 34.122 -6.513 -5.543 1.00 77.38 264 LYS A C 1
ATOM 2038 O O . LYS A 1 264 ? 34.138 -6.526 -4.314 1.00 77.38 264 LYS A O 1
ATOM 2043 N N . GLU A 1 265 ? 33.358 -7.321 -6.276 1.00 65.94 265 GLU A N 1
ATOM 2044 C CA . GLU A 1 265 ? 32.474 -8.357 -5.723 1.00 65.94 265 GLU A CA 1
ATOM 2045 C C . GLU A 1 265 ? 33.126 -9.757 -5.689 1.00 65.94 265 GLU A C 1
ATOM 2047 O O . GLU A 1 265 ? 32.566 -10.666 -5.073 1.00 65.94 265 GLU A O 1
ATOM 2052 N N . GLU A 1 266 ? 34.309 -9.917 -6.299 1.00 50.94 266 GLU A N 1
ATOM 2053 C CA . GLU A 1 266 ? 35.186 -11.105 -6.231 1.00 50.94 266 GLU A CA 1
ATOM 2054 C C . GLU A 1 266 ? 36.210 -11.024 -5.082 1.00 50.94 266 GLU A C 1
ATOM 2056 O O . GLU A 1 266 ? 36.457 -12.077 -4.444 1.00 50.94 266 GLU A O 1
#

Organism: NCBI:txid254877

Foldseek 3Di:
DDDQDDPVQLLVLLLAQPCSVVSQVVSCVPRNHDQAEPVSLLSNLLSQHPNSNVVRCVNHVPQAQDPSSLLSNLQRHHPVSNVVRLPGPPHDQDPSSLLSNLCYLHQSQVSNVVSCVVVVPDAQALSSLQSNNDPVSCPLVSLVVNLVRDDALVRLQRNLLCLLQPQDPNCLSSSQSSLVSSLPDPHDYDDDPVSLQNSLLSLNLVSVVSCVVSVNDDQDDQSLVVSCLVVLSLSSLVCCVVPPDVVHYDSPSSVVSNVVVVVVVD

pLDDT: mean 91.52, std 8.83, range [50.94, 98.31]

Radius of gyration: 24.84 Å; chains: 1; bounding box: 60×25×83 Å

Secondary structure (DSSP, 8-state):
-PPPPPHHHHHHHHT-TTTHHHHHHHHHHHH------HHHHHHHHHTT-HHHHHHHHHHHT--B--HHHHHHHHHHS-HHHHHHHTTSBT----HHHHHHHHT-TTTHHHHHHHHHHH-TTPPP-HHHHHT---TTT--HHHHHHHHTT--SHHHHHHHHHHHHH-S-GGGHHHHHHHHHHHHTSSS-----HHHHHHHHHTT-HHHHHHHHHTT------HHHHHHHHHHT-HHHHHHHHHHS-TTTS--HHHHHHHHHHHHHH-